Protein AF-A0A9D9L0P1-F1 (afdb_monomer)

Nearest PDB structures (foldseek):
  5fdh-assembly1_B  TM=4.296E-01  e=1.007E-01  Serratia marcescens
  5odz-assembly1_B  TM=4.380E-01  e=1.880E-01  Enterobacter cloacae
  7khy-assembly1_A  TM=3.784E-01  e=1.498E-01  Enterobacter cloacae
  6xj3-assembly2_B  TM=3.571E-01  e=6.942E-01  Klebsiella pneumoniae 700603
  6w5o-assembly2_B  TM=3.728E-01  e=1.929E+00  Bacillus atrophaeus 1942

Solvent-accessible surface area (backbone atoms only — not comparable to full-atom values): 17335 Å² total; per-residue (Å²): 109,71,70,55,54,52,52,41,49,53,50,41,53,51,49,50,54,51,50,38,52,51,47,53,56,48,43,35,72,74,49,41,58,62,55,58,54,75,70,55,79,52,18,78,52,29,54,47,39,55,58,57,56,85,69,82,86,50,100,85,54,96,75,64,21,29,48,20,44,38,49,40,34,72,60,31,43,44,73,51,75,49,84,64,58,75,72,36,26,77,68,40,63,34,27,39,33,43,39,17,34,38,35,36,42,81,92,42,74,59,87,58,17,50,50,35,43,42,29,26,25,40,70,79,63,87,72,61,100,84,66,53,71,39,70,28,24,72,30,29,28,55,34,54,64,52,51,69,41,88,57,35,66,57,54,36,50,57,29,72,75,37,44,67,47,41,41,38,37,47,23,28,19,72,55,96,48,40,44,42,62,27,23,35,32,37,22,42,78,88,66,48,80,73,50,75,48,82,39,94,60,78,76,71,75,44,77,37,94,43,33,26,53,65,67,82,87,58,92,83,55,95,61,28,63,68,34,54,47,41,56,54,38,70,71,51,90,47,77,40,45,57,51,21,53,65,58,60,76,48,97,60,67,79,83,50,66,44,79,48,79,50,77,49,82,56,88,35,31,37,36,43,38,37,39,31,32,34,68,64,18,25,29,23,34,18,37,36,46,35,26,40,67,18,42,54,51,52,42,52,67,53,39,48,56,54,39,49,45,61,69,58,63,66,68,77,68,84,79,128

Secondary structure (DSSP, 8-state):
-HHHHHHHHHHHHHHHHHHHHHHHHHHIIIIIHHHHHTTSSGGGGHHHHHS-------TT---SHHHHHHHHHHSSSEEEE----HHHHTTT-S-EEEEEEEEEESS---TTSSS-EEEEEETT----TTSHHHHSEEEEEEHHHHTTSTTHHHHHHHHHH-TT-EEEEEEEEEETTEEEEEEEEEE-TTS-EEEEEE----S--EEEEEEEE-----TT-SS-HHHHHHHHHHT---HHHHHHHHHHTS---TTS-EEEEEEEEETTEEEEEEEEEETTEEEEEEEEEE-HHHHHHHHHHHHHHHHHHHHHGGG-----

Radius of gyration: 24.68 Å; Cα contacts (8 Å, |Δi|>4): 573; chains: 1; bounding box: 70×53×85 Å

Sequence (320 aa):
MKKRVIVSLSVVIALTVLVNAAAAVFIRKVVGDDLDRSHQGYAERSYEMIHPEFEAVNDKENNSARARFYMRSLLDDARIRNHNSFLYNFLFLNMDVDVSIVMYDKDGMNEFSKGIFAAVADEDMDLGDKKIDMLKTVGMIDVREFAKADCADEVKKLLDEDFTRRIRIDEYSEDNHMIKPAKITVLEKDGGEVRSFDIPCEGETKTADSYYINLPDSMVDEVNEMSGKLEDARLGERSVDKKALALATQDIFEGGDKSEVKRSYGFGGYTTKIREVNGDNAMVTVIHHSYMKGSLLYLAVFAVPAVLVIIFGGSKKNKF

pLDDT: mean 84.06, std 13.88, range [36.38, 97.44]

Foldseek 3Di:
DVVLVVVLVVVLVVLLVVLQVVLAVQCCVPPVVVVVVVLPDCLVVLCCLQQPDPDDDDVPDLDDNLLSQVVLLVNAWAKDADPDDPVCLQSLNRKIKTKWKAKAFLVGGDPSRHANKWFKFFQPDPPDDDPHGSSRGQAIERLLVVLPWPCLVVVLVVCVVAVLKWKDQFKWDDDSRHTHGQKIFIAHNVRHTPDMDGTDDDDDMDGDPGMIRDFDPPPPDRHTPSSRSSVVSVVPDDPQNVVQVVVRPDPDLPPAWDWDWDKDGDRQKIKIWIWTHHHRIIMIMIMIMGSNSSSVVVSCVPSVVVSVCSVPVVPPDDDD

Structure (mmCIF, N/CA/C/O backbone):
data_AF-A0A9D9L0P1-F1
#
_entry.id   AF-A0A9D9L0P1-F1
#
loop_
_atom_site.group_PDB
_atom_site.id
_atom_site.type_symbol
_atom_site.label_atom_id
_atom_site.label_alt_id
_atom_site.label_comp_id
_atom_site.label_asym_id
_atom_site.label_entity_id
_atom_site.label_seq_id
_atom_site.pdbx_PDB_ins_code
_atom_site.Cartn_x
_atom_site.Cartn_y
_atom_site.Cartn_z
_atom_site.occupancy
_atom_site.B_iso_or_equiv
_atom_site.auth_seq_id
_atom_site.auth_comp_id
_atom_site.auth_asym_id
_atom_site.auth_atom_id
_atom_site.pdbx_PDB_model_num
ATOM 1 N N . MET A 1 1 ? -38.844 -2.387 35.140 1.00 64.44 1 MET A N 1
ATOM 2 C CA . MET A 1 1 ? -38.235 -2.794 33.855 1.00 64.44 1 MET A CA 1
ATOM 3 C C . MET A 1 1 ? -37.596 -1.614 33.121 1.00 64.44 1 MET A C 1
ATOM 5 O O . MET A 1 1 ? -36.379 -1.596 33.051 1.00 64.44 1 MET A O 1
ATOM 9 N N . LYS A 1 2 ? -38.350 -0.574 32.713 1.00 75.38 2 LYS A N 1
ATOM 10 C CA . LYS A 1 2 ? -37.816 0.614 31.999 1.00 75.38 2 LYS A CA 1
ATOM 11 C C . LYS A 1 2 ? -36.580 1.266 32.652 1.00 75.38 2 LYS A C 1
ATOM 13 O O . LYS A 1 2 ? -35.581 1.463 31.980 1.00 75.38 2 LYS A O 1
ATOM 18 N N . LYS A 1 3 ? -36.596 1.504 33.974 1.00 82.19 3 LYS A N 1
ATOM 19 C CA . LYS A 1 3 ? -35.436 2.065 34.705 1.00 82.19 3 LYS A CA 1
ATOM 20 C C . LYS A 1 3 ? -34.169 1.198 34.612 1.00 82.19 3 LYS A C 1
ATOM 22 O O . LYS A 1 3 ? -33.088 1.742 34.466 1.00 82.19 3 LYS A O 1
ATOM 27 N N . ARG A 1 4 ? -34.298 -0.136 34.672 1.00 79.62 4 ARG A N 1
ATOM 28 C CA . ARG A 1 4 ? -33.147 -1.055 34.567 1.00 79.62 4 ARG A CA 1
ATOM 29 C C . ARG A 1 4 ? -32.584 -1.079 33.151 1.00 79.62 4 ARG A C 1
ATOM 31 O O . ARG A 1 4 ? -31.378 -1.028 33.004 1.00 79.62 4 ARG A O 1
ATOM 38 N N . VAL A 1 5 ? -33.452 -1.068 32.138 1.00 81.81 5 VAL A N 1
ATOM 39 C CA . VAL A 1 5 ? -33.043 -0.994 30.725 1.00 81.81 5 VAL A CA 1
ATOM 40 C C . VAL A 1 5 ? -32.272 0.296 30.439 1.00 81.81 5 VAL A C 1
ATOM 42 O O . VAL A 1 5 ? -31.220 0.238 29.819 1.00 81.81 5 VAL A O 1
ATOM 45 N N . ILE A 1 6 ? -32.750 1.440 30.943 1.00 85.56 6 ILE A N 1
ATOM 46 C CA . ILE A 1 6 ? -32.053 2.727 30.791 1.00 85.56 6 ILE A CA 1
ATOM 47 C C . ILE A 1 6 ? -30.672 2.676 31.456 1.00 85.56 6 ILE A C 1
ATOM 49 O O . ILE A 1 6 ? -29.687 3.029 30.821 1.00 85.56 6 ILE A O 1
ATOM 53 N N . VAL A 1 7 ? -30.581 2.175 32.694 1.00 85.81 7 VAL A N 1
ATOM 54 C CA . VAL A 1 7 ? -29.294 2.035 33.399 1.00 85.81 7 VAL A CA 1
ATOM 55 C C . VAL A 1 7 ? -28.345 1.092 32.656 1.00 85.81 7 VAL A C 1
ATOM 57 O O . VAL A 1 7 ? -27.181 1.429 32.473 1.00 85.81 7 VAL A O 1
ATOM 60 N N . SER A 1 8 ? -28.830 -0.057 32.179 1.00 85.12 8 SER A N 1
ATOM 61 C CA . SER A 1 8 ? -28.033 -0.989 31.377 1.00 85.12 8 SER A CA 1
ATOM 62 C C . SER A 1 8 ? -27.512 -0.332 30.099 1.00 85.12 8 SER A C 1
ATOM 64 O O . SER A 1 8 ? -26.330 -0.459 29.802 1.00 85.12 8 SER A O 1
ATOM 66 N N . LEU A 1 9 ? -28.352 0.419 29.380 1.00 86.88 9 LEU A N 1
ATOM 67 C CA . LEU A 1 9 ? -27.939 1.139 28.175 1.00 86.88 9 LEU A CA 1
ATOM 68 C C . LEU A 1 9 ? -26.870 2.195 28.487 1.00 86.88 9 LEU A C 1
ATOM 70 O O . LEU A 1 9 ? -25.863 2.263 27.789 1.00 86.88 9 LEU A O 1
ATOM 74 N N . SER A 1 10 ? -27.045 2.977 29.557 1.00 87.81 10 SER A N 1
ATOM 75 C CA . SER A 1 10 ? -26.048 3.964 29.990 1.00 87.81 10 SER A CA 1
ATOM 76 C C . SER A 1 10 ? -24.706 3.317 30.337 1.00 87.81 10 SER A C 1
ATOM 78 O O . SER A 1 10 ? -23.664 3.851 29.968 1.00 87.81 10 SER A O 1
ATOM 80 N N . VAL A 1 11 ? -24.718 2.154 30.995 1.00 88.81 11 VAL A N 1
ATOM 81 C CA . VAL A 1 11 ? -23.497 1.396 31.315 1.00 88.81 11 VAL A CA 1
ATOM 82 C C . VAL A 1 11 ? -22.824 0.871 30.050 1.00 88.81 11 VAL A C 1
ATOM 84 O O . VAL A 1 11 ? -21.613 1.013 29.915 1.00 88.81 11 VAL A O 1
ATOM 87 N N . VAL A 1 12 ? -23.584 0.322 29.098 1.00 89.69 12 VAL A N 1
ATOM 88 C CA . VAL A 1 12 ? -23.037 -0.147 27.814 1.00 89.69 12 VAL A CA 1
ATOM 89 C C . VAL A 1 12 ? -22.399 1.009 27.045 1.00 89.69 12 VAL A C 1
ATOM 91 O O . VAL A 1 12 ? -21.276 0.868 26.571 1.00 89.69 12 VAL A O 1
ATOM 94 N N . ILE A 1 13 ? -23.063 2.167 26.964 1.00 90.50 13 ILE A N 1
ATOM 95 C CA . ILE A 1 13 ? -22.516 3.361 26.303 1.00 90.50 13 ILE A CA 1
ATOM 96 C C . ILE A 1 13 ? -21.228 3.816 26.999 1.00 90.50 13 ILE A C 1
ATOM 98 O O . ILE A 1 13 ? -20.222 4.044 26.331 1.00 90.50 13 ILE A O 1
ATOM 102 N N . ALA A 1 14 ? -21.225 3.896 28.333 1.00 91.19 14 ALA A N 1
ATOM 103 C CA . ALA A 1 14 ? -20.039 4.284 29.092 1.00 91.19 14 ALA A CA 1
ATOM 104 C C . ALA A 1 14 ? -18.867 3.316 28.856 1.00 91.19 14 ALA A C 1
ATOM 106 O O . ALA A 1 14 ? -17.755 3.756 28.570 1.00 91.19 14 ALA A O 1
ATOM 107 N N . LEU A 1 15 ? -19.117 2.004 28.900 1.00 91.12 15 LEU A N 1
ATOM 108 C CA . LEU A 1 15 ? -18.107 0.986 28.604 1.00 91.12 15 LEU A CA 1
ATOM 109 C C . LEU A 1 15 ? -17.612 1.077 27.159 1.00 91.12 15 LEU A C 1
ATOM 111 O O . LEU A 1 15 ? -16.416 0.953 26.929 1.00 91.12 15 LEU A O 1
ATOM 115 N N . THR A 1 16 ? -18.498 1.357 26.202 1.00 90.62 16 THR A N 1
ATOM 116 C CA . THR A 1 16 ? -18.146 1.567 24.787 1.00 90.62 16 THR A CA 1
ATOM 117 C C . THR A 1 16 ? -17.140 2.696 24.637 1.00 90.62 16 THR A C 1
ATOM 119 O O . THR A 1 16 ? -16.101 2.512 24.006 1.00 90.62 16 THR A O 1
ATOM 122 N N . VAL A 1 17 ? -17.403 3.842 25.267 1.00 91.38 17 VAL A N 1
ATOM 123 C CA . VAL A 1 17 ? -16.494 4.994 25.230 1.00 91.38 17 VAL A CA 1
ATOM 124 C C . VAL A 1 17 ? -15.159 4.666 25.904 1.00 91.38 17 VAL A C 1
ATOM 126 O O . VAL A 1 17 ? -14.110 4.963 25.337 1.00 91.38 17 VAL A O 1
ATOM 129 N N . LEU A 1 18 ? -15.182 4.023 27.077 1.00 92.25 18 LEU A N 1
ATOM 130 C CA . LEU A 1 18 ? -13.971 3.690 27.835 1.00 92.25 18 LEU A CA 1
ATOM 131 C C . LEU A 1 18 ? -13.087 2.662 27.122 1.00 92.25 18 LEU A C 1
ATOM 133 O O . LEU A 1 18 ? -11.886 2.885 26.996 1.00 92.25 18 LEU A O 1
ATOM 137 N N . VAL A 1 19 ? -13.670 1.564 26.630 1.00 91.56 19 VAL A N 1
ATOM 138 C CA . VAL A 1 19 ? -12.948 0.526 25.876 1.00 91.56 19 VAL A CA 1
ATOM 139 C C . VAL A 1 19 ? -12.344 1.128 24.614 1.00 91.56 19 VAL A C 1
ATOM 141 O O . VAL A 1 19 ? -11.166 0.914 24.343 1.00 91.56 19 VAL A O 1
ATOM 144 N N . ASN A 1 20 ? -13.113 1.935 23.880 1.00 91.94 20 ASN A N 1
ATOM 145 C CA . ASN A 1 20 ? -12.624 2.567 22.663 1.00 91.94 20 ASN A CA 1
ATOM 146 C C . ASN A 1 20 ? -11.472 3.545 22.935 1.00 91.94 20 ASN A C 1
ATOM 148 O O . ASN A 1 20 ? -10.468 3.525 22.230 1.00 91.94 20 ASN A O 1
ATOM 152 N N . ALA A 1 21 ? -11.590 4.376 23.976 1.00 91.25 21 ALA A N 1
ATOM 153 C CA . ALA A 1 21 ? -10.531 5.302 24.368 1.00 91.25 21 ALA A CA 1
ATOM 154 C C . ALA A 1 21 ? -9.260 4.562 24.818 1.00 91.25 21 ALA A C 1
ATOM 156 O O . ALA A 1 21 ? -8.159 4.941 24.419 1.00 91.25 21 ALA A O 1
ATOM 157 N N . ALA A 1 22 ? -9.402 3.490 25.604 1.00 91.00 22 ALA A N 1
ATOM 158 C CA . ALA A 1 22 ? -8.278 2.666 26.040 1.00 91.00 22 ALA A CA 1
ATOM 159 C C . ALA A 1 22 ? -7.565 2.001 24.852 1.00 91.00 22 ALA A C 1
ATOM 161 O O . ALA A 1 22 ? -6.342 2.086 24.755 1.00 91.00 22 ALA A O 1
ATOM 162 N N . ALA A 1 23 ? -8.326 1.413 23.924 1.00 90.38 23 ALA A N 1
ATOM 163 C CA . ALA A 1 23 ? -7.796 0.802 22.710 1.00 90.38 23 ALA A CA 1
ATOM 164 C C . ALA A 1 23 ? -7.047 1.822 21.840 1.00 90.38 23 ALA A C 1
ATOM 166 O O . ALA A 1 23 ? -5.906 1.581 21.452 1.00 90.38 23 ALA A O 1
ATOM 167 N N . ALA A 1 24 ? -7.647 2.996 21.606 1.00 91.62 24 ALA A N 1
ATOM 168 C CA . ALA A 1 24 ? -7.032 4.074 20.836 1.00 91.62 24 ALA A CA 1
ATOM 169 C C . ALA A 1 24 ? -5.680 4.506 21.420 1.00 91.62 24 ALA A C 1
ATOM 171 O O . ALA A 1 24 ? -4.700 4.637 20.689 1.00 91.62 24 ALA A O 1
ATOM 17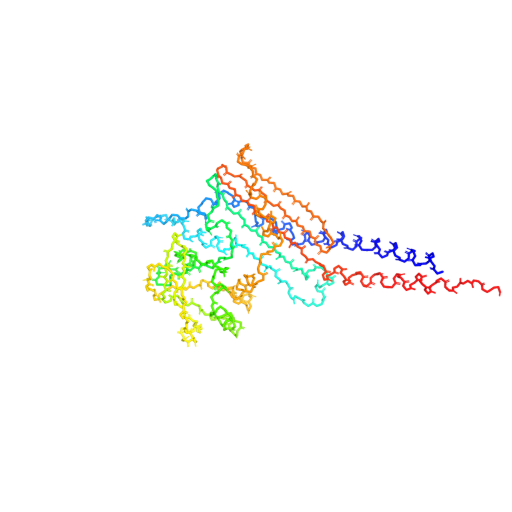2 N N . VAL A 1 25 ? -5.621 4.721 22.739 1.00 90.94 25 VAL A N 1
ATOM 173 C CA . VAL A 1 25 ? -4.389 5.126 23.433 1.00 90.94 25 VAL A CA 1
ATOM 174 C C . VAL A 1 25 ? -3.338 4.021 23.378 1.00 90.94 25 VAL A C 1
ATOM 176 O O . VAL A 1 25 ? -2.164 4.319 23.162 1.00 90.94 25 VAL A O 1
ATOM 179 N N . PHE A 1 26 ? -3.744 2.764 23.570 1.00 90.62 26 PHE A N 1
ATOM 180 C CA . PHE A 1 26 ? -2.838 1.621 23.537 1.00 90.62 26 PHE A CA 1
ATOM 181 C C . PHE A 1 26 ? -2.218 1.437 22.150 1.00 90.62 26 PHE A C 1
ATOM 183 O O . PHE A 1 26 ? -0.998 1.476 22.020 1.00 90.62 26 PHE A O 1
ATOM 190 N N . ILE A 1 27 ? -3.043 1.324 21.108 1.00 88.94 27 ILE A N 1
ATOM 191 C CA . ILE A 1 27 ? -2.569 1.097 19.736 1.00 88.94 27 ILE A CA 1
ATOM 192 C C . ILE A 1 27 ? -1.691 2.235 19.264 1.00 88.94 27 ILE A C 1
ATOM 194 O O . ILE A 1 27 ? -0.640 1.994 18.675 1.00 88.94 27 ILE A O 1
ATOM 198 N N . ARG A 1 28 ? -2.091 3.473 19.559 1.00 89.75 28 ARG A N 1
ATOM 199 C CA . ARG A 1 28 ? -1.284 4.631 19.206 1.00 89.75 28 ARG A CA 1
ATOM 200 C C . ARG A 1 28 ? 0.129 4.519 19.777 1.00 89.75 28 ARG A C 1
ATOM 202 O O . ARG A 1 28 ? 1.086 4.754 19.056 1.00 89.75 28 ARG A O 1
ATOM 209 N N . LYS A 1 29 ? 0.258 4.148 21.051 1.00 88.25 29 LYS A N 1
ATOM 210 C CA . LYS A 1 29 ? 1.566 4.038 21.708 1.00 88.25 29 LYS A CA 1
ATOM 211 C C . LYS A 1 29 ? 2.397 2.851 21.232 1.00 88.25 29 LYS A C 1
ATOM 213 O O . LYS A 1 29 ? 3.614 2.944 21.272 1.00 88.25 29 LYS A O 1
ATOM 218 N N . VAL A 1 30 ? 1.755 1.736 20.884 1.00 85.81 30 VAL A N 1
ATOM 219 C CA . VAL A 1 30 ? 2.458 0.482 20.571 1.00 85.81 30 VAL A CA 1
ATOM 220 C C . VAL A 1 30 ? 2.814 0.371 19.092 1.00 85.81 30 VAL A C 1
ATOM 222 O O . VAL A 1 30 ? 3.840 -0.215 18.774 1.00 85.81 30 VAL A O 1
ATOM 225 N N . VAL A 1 31 ? 1.981 0.908 18.197 1.00 83.06 31 VAL A N 1
ATOM 226 C CA . VAL A 1 31 ? 2.200 0.800 16.745 1.00 83.06 31 VAL A CA 1
ATOM 227 C C . VAL A 1 31 ? 2.038 2.136 16.028 1.00 83.06 31 VAL A C 1
ATOM 229 O O . VAL A 1 31 ? 2.820 2.468 15.144 1.00 83.06 31 VAL A O 1
ATOM 232 N N . GLY A 1 32 ? 1.028 2.916 16.412 1.00 86.25 32 GLY A N 1
ATOM 233 C CA . GLY A 1 32 ? 0.639 4.132 15.705 1.00 86.25 32 GLY A CA 1
ATOM 234 C C . GLY A 1 32 ? 1.725 5.183 15.560 1.00 86.25 32 GLY A C 1
ATOM 235 O O . GLY A 1 32 ? 1.971 5.649 14.459 1.00 86.25 32 GLY A O 1
ATOM 236 N N . ASP A 1 33 ? 2.360 5.573 16.664 1.00 89.12 33 ASP A N 1
ATOM 237 C CA . ASP A 1 33 ? 3.325 6.674 16.658 1.00 89.12 33 ASP A CA 1
ATOM 238 C C . ASP A 1 33 ? 4.594 6.319 15.852 1.00 89.12 33 ASP A C 1
ATOM 240 O O . ASP A 1 33 ? 5.177 7.207 15.230 1.00 89.12 33 ASP A O 1
ATOM 244 N N . ASP A 1 34 ? 5.004 5.046 15.816 1.00 89.31 34 ASP A N 1
ATOM 245 C CA . ASP A 1 34 ? 6.156 4.601 15.019 1.00 89.31 34 ASP A CA 1
ATOM 246 C C . ASP A 1 34 ? 5.811 4.516 13.528 1.00 89.31 34 ASP A C 1
ATOM 248 O O . ASP A 1 34 ? 6.575 5.008 12.698 1.00 89.31 34 ASP A O 1
ATOM 252 N N . LEU A 1 35 ? 4.626 3.995 13.187 1.00 89.38 35 LEU A N 1
ATOM 253 C CA . LEU A 1 35 ? 4.146 3.981 11.803 1.00 89.38 35 LEU A CA 1
ATOM 254 C C . LEU A 1 35 ? 3.891 5.401 11.272 1.00 89.38 35 LEU A C 1
ATOM 256 O O . LEU A 1 35 ? 4.246 5.713 10.141 1.00 89.38 35 LEU A O 1
ATOM 260 N N . ASP A 1 36 ? 3.321 6.293 12.086 1.00 89.94 36 ASP A N 1
ATOM 261 C CA . ASP A 1 36 ? 3.130 7.702 11.728 1.00 89.94 36 ASP A CA 1
ATOM 262 C C . ASP A 1 36 ? 4.481 8.362 11.386 1.00 89.94 36 ASP A C 1
ATOM 264 O O . ASP A 1 36 ? 4.559 9.161 10.454 1.00 89.94 36 ASP A O 1
ATOM 268 N N . ARG A 1 37 ? 5.547 8.054 12.141 1.00 89.88 37 ARG A N 1
ATOM 269 C CA . ARG A 1 37 ? 6.902 8.589 11.907 1.00 89.88 37 ARG A CA 1
ATOM 270 C C . ARG A 1 37 ? 7.561 7.998 10.671 1.00 89.88 37 ARG A C 1
ATOM 272 O O . ARG A 1 37 ? 8.269 8.721 9.980 1.00 89.88 37 ARG A O 1
ATOM 279 N N . SER A 1 38 ? 7.328 6.719 10.378 1.00 89.62 38 SER A N 1
ATOM 280 C CA . SER A 1 38 ? 7.906 6.065 9.199 1.00 89.62 38 SER A CA 1
ATOM 281 C C . SER A 1 38 ? 7.355 6.599 7.876 1.00 89.62 38 SER A C 1
ATOM 283 O O . SER A 1 38 ? 7.865 6.209 6.834 1.00 89.62 38 SER A O 1
ATOM 285 N N . HIS A 1 39 ? 6.334 7.461 7.916 1.00 90.31 39 HIS A N 1
ATOM 286 C CA . HIS A 1 39 ? 5.676 8.087 6.766 1.00 90.31 39 HIS A CA 1
ATOM 287 C C . HIS A 1 39 ? 5.861 9.616 6.716 1.00 90.31 39 HIS A C 1
ATOM 289 O O . HIS A 1 39 ? 5.061 10.310 6.088 1.00 90.31 39 HIS A O 1
ATOM 295 N N . GLN A 1 40 ? 6.877 10.141 7.405 1.00 90.75 40 GLN A N 1
ATOM 296 C CA . GLN A 1 40 ? 7.237 11.564 7.430 1.00 90.75 40 GLN A CA 1
ATOM 297 C C . GLN A 1 40 ? 8.612 11.797 6.796 1.00 90.75 40 GLN A C 1
ATOM 299 O O . GLN A 1 40 ? 9.439 10.889 6.732 1.00 90.75 40 GLN A O 1
ATOM 304 N N . GLY A 1 41 ? 8.869 13.032 6.370 1.00 88.81 41 GLY A N 1
ATOM 305 C CA . GLY A 1 41 ? 10.142 13.494 5.818 1.00 88.81 41 GLY A CA 1
ATOM 306 C C . GLY A 1 41 ? 10.332 13.220 4.326 1.00 88.81 41 GLY A C 1
ATOM 307 O O . GLY A 1 41 ? 11.341 13.627 3.758 1.00 88.81 41 GLY A O 1
ATOM 308 N N . TYR A 1 42 ? 9.380 12.565 3.659 1.00 90.00 42 TYR A N 1
ATOM 309 C CA . TYR A 1 42 ? 9.528 12.221 2.241 1.00 90.00 42 TYR A CA 1
ATOM 310 C C . TYR A 1 42 ? 9.138 13.354 1.286 1.00 90.00 42 TYR A C 1
ATOM 312 O O . TYR A 1 42 ? 9.482 13.268 0.112 1.00 90.00 42 TYR A O 1
ATOM 320 N N . ALA A 1 43 ? 8.512 14.438 1.764 1.00 90.50 43 ALA A N 1
ATOM 321 C CA . ALA A 1 43 ? 8.253 15.623 0.936 1.00 90.50 43 ALA A CA 1
ATOM 322 C C . ALA A 1 43 ? 9.538 16.259 0.370 1.00 90.50 43 ALA A C 1
ATOM 324 O O . ALA A 1 43 ? 9.518 16.781 -0.736 1.00 90.50 43 ALA A O 1
ATOM 325 N N . GLU A 1 44 ? 10.670 16.166 1.077 1.00 87.19 44 GLU A N 1
ATOM 326 C CA . GLU A 1 44 ? 11.974 16.640 0.577 1.00 87.19 44 GLU A CA 1
ATOM 327 C C . GLU A 1 44 ? 12.421 15.881 -0.684 1.00 87.19 44 GLU A C 1
ATOM 329 O O . GLU A 1 44 ? 13.138 16.415 -1.523 1.00 87.19 44 GLU A O 1
ATOM 334 N N . ARG A 1 45 ? 11.986 14.624 -0.831 1.00 85.69 45 ARG A N 1
ATOM 335 C CA . ARG A 1 45 ? 12.379 13.734 -1.931 1.00 85.69 45 ARG A CA 1
ATOM 336 C C . ARG A 1 45 ? 11.241 13.436 -2.898 1.00 85.69 45 ARG A C 1
ATOM 338 O O . ARG A 1 45 ? 11.440 12.632 -3.806 1.00 85.69 45 ARG A O 1
ATOM 345 N N . SER A 1 46 ? 10.062 14.028 -2.707 1.00 86.38 46 SER A N 1
ATOM 346 C CA . SER A 1 46 ? 8.886 13.657 -3.493 1.00 86.38 46 SER A CA 1
ATOM 347 C C . SER A 1 46 ? 9.017 14.082 -4.951 1.00 86.38 46 SER A C 1
ATOM 349 O O . SER A 1 46 ? 8.587 13.311 -5.801 1.00 86.38 46 SER A O 1
ATOM 351 N N . TYR A 1 47 ? 9.693 15.204 -5.245 1.00 86.75 47 TYR A N 1
ATOM 352 C CA . TYR A 1 47 ? 9.996 15.626 -6.621 1.00 86.75 47 TYR A CA 1
ATOM 353 C C . TYR A 1 47 ? 10.638 14.495 -7.420 1.00 86.75 47 TYR A C 1
ATOM 355 O O . TYR A 1 47 ? 10.111 14.075 -8.435 1.00 86.75 47 TYR A O 1
ATOM 363 N N . GLU A 1 48 ? 11.734 13.929 -6.915 1.00 84.81 48 GLU A N 1
ATOM 364 C CA . GLU A 1 48 ? 12.485 12.881 -7.613 1.00 84.81 48 GLU A CA 1
ATOM 365 C C . GLU A 1 48 ? 11.723 11.544 -7.686 1.00 84.81 48 GLU A C 1
ATOM 367 O O . GLU A 1 48 ? 12.081 10.671 -8.471 1.00 84.81 48 GLU A O 1
ATOM 372 N N . MET A 1 49 ? 10.697 11.353 -6.849 1.00 87.75 49 MET A N 1
ATOM 373 C CA . MET A 1 49 ? 9.828 10.170 -6.881 1.00 87.75 49 MET A CA 1
ATOM 374 C C . MET A 1 49 ? 8.660 10.310 -7.857 1.00 87.75 49 MET A C 1
ATOM 376 O O . MET A 1 49 ? 8.123 9.286 -8.275 1.00 87.75 49 MET A O 1
ATOM 380 N N . ILE A 1 50 ? 8.251 11.539 -8.188 1.00 89.44 50 ILE A N 1
ATOM 381 C CA . ILE A 1 50 ? 7.164 11.804 -9.139 1.00 89.44 50 ILE A CA 1
ATOM 382 C C . ILE A 1 50 ? 7.674 12.305 -10.497 1.00 89.44 50 ILE A C 1
ATOM 384 O O . ILE A 1 50 ? 6.993 12.097 -11.489 1.00 89.44 50 ILE A O 1
ATOM 388 N N . HIS A 1 51 ? 8.884 12.862 -10.567 1.00 86.12 51 HIS A N 1
ATOM 389 C CA . HIS A 1 51 ? 9.605 13.240 -11.794 1.00 86.12 51 HIS A CA 1
ATOM 390 C C . HIS A 1 51 ? 10.953 12.517 -11.898 1.00 86.12 51 HIS A C 1
ATOM 392 O O . HIS A 1 51 ? 12.015 13.142 -11.856 1.00 86.12 51 HIS A O 1
ATOM 398 N N . PRO A 1 52 ? 10.953 11.181 -11.948 1.00 72.12 52 PRO A N 1
ATOM 399 C CA . PRO A 1 52 ? 12.189 10.421 -12.028 1.00 72.12 52 PRO A CA 1
ATOM 400 C C . PRO A 1 52 ? 12.854 10.595 -13.402 1.00 72.12 52 PRO A C 1
ATOM 402 O O . PRO A 1 52 ? 12.341 10.127 -14.414 1.00 72.12 52 PRO A O 1
ATOM 405 N N . GLU A 1 53 ? 14.034 11.216 -13.433 1.00 72.19 53 GLU A N 1
ATOM 406 C CA . GLU A 1 53 ? 14.859 11.351 -14.641 1.00 72.19 53 GLU A CA 1
ATOM 407 C C . GLU A 1 53 ? 16.017 10.339 -14.626 1.00 72.19 53 GLU A C 1
ATOM 409 O O . GLU A 1 53 ? 16.855 10.341 -13.718 1.00 72.19 53 GLU A O 1
ATOM 414 N N . PHE A 1 54 ? 16.111 9.467 -15.637 1.00 66.50 54 PHE A N 1
ATOM 415 C CA . PHE A 1 54 ? 17.306 8.636 -15.816 1.00 66.50 54 PHE A CA 1
ATOM 416 C C . PHE A 1 54 ? 18.460 9.499 -16.331 1.00 66.50 54 PHE A C 1
ATOM 418 O O . PHE A 1 54 ? 18.645 9.668 -17.536 1.00 66.50 54 PHE A O 1
ATOM 425 N N . GLU A 1 55 ? 19.266 10.036 -15.420 1.00 58.12 55 GLU A N 1
ATOM 426 C CA . GLU A 1 55 ? 20.553 10.606 -15.804 1.00 58.12 55 GLU A CA 1
ATOM 427 C C . GLU A 1 55 ? 21.486 9.505 -16.337 1.00 58.12 55 GLU A C 1
ATOM 429 O O . GLU A 1 55 ? 21.494 8.369 -15.851 1.00 58.12 55 GLU A O 1
ATOM 434 N N . ALA A 1 56 ? 22.294 9.841 -17.347 1.00 50.72 56 ALA A N 1
ATOM 435 C CA . ALA A 1 56 ? 23.330 8.943 -17.842 1.00 50.72 56 ALA A CA 1
ATOM 436 C C . ALA A 1 56 ? 24.297 8.602 -16.697 1.00 50.72 56 ALA A C 1
ATOM 438 O O . ALA A 1 56 ? 24.864 9.497 -16.071 1.00 50.72 56 ALA A O 1
ATOM 439 N N . VAL A 1 57 ? 24.474 7.305 -16.430 1.00 49.34 57 VAL A N 1
ATOM 440 C CA . VAL A 1 57 ? 25.322 6.790 -15.350 1.00 49.34 57 VAL A CA 1
ATOM 441 C C . VAL A 1 57 ? 26.739 7.347 -15.505 1.00 49.34 57 VAL A C 1
ATOM 443 O O . VAL A 1 57 ? 27.478 6.947 -16.400 1.00 49.34 57 VAL A O 1
ATOM 446 N N . ASN A 1 58 ? 27.132 8.275 -14.634 1.00 46.28 58 ASN A N 1
ATOM 447 C CA . ASN A 1 58 ? 28.538 8.596 -14.430 1.00 46.28 58 ASN A CA 1
ATOM 448 C C . ASN A 1 58 ? 29.075 7.603 -13.394 1.00 46.28 58 ASN A C 1
ATOM 450 O O . ASN A 1 58 ? 28.573 7.563 -12.273 1.00 46.28 58 ASN A O 1
ATOM 454 N N . ASP A 1 59 ? 30.118 6.847 -13.749 1.00 44.25 59 ASP A N 1
ATOM 455 C CA . ASP A 1 59 ? 30.739 5.734 -12.992 1.00 44.25 59 ASP A CA 1
ATOM 456 C C . ASP A 1 59 ? 31.192 6.043 -11.542 1.00 44.25 59 ASP A C 1
ATOM 458 O O . ASP A 1 59 ? 31.844 5.225 -10.890 1.00 44.25 59 ASP A O 1
ATOM 462 N N . LYS A 1 60 ? 30.908 7.233 -11.008 1.00 44.19 60 LYS A N 1
ATOM 463 C CA . LYS A 1 60 ? 31.324 7.672 -9.672 1.00 44.19 60 LYS A CA 1
ATOM 464 C C . LYS A 1 60 ? 30.192 8.101 -8.748 1.00 44.19 60 LYS A C 1
ATOM 466 O O . LYS A 1 60 ? 30.452 8.248 -7.556 1.00 44.19 60 LYS A O 1
ATOM 471 N N . GLU A 1 61 ? 28.964 8.243 -9.235 1.00 46.06 61 GLU A N 1
ATOM 472 C CA . GLU A 1 61 ? 27.829 8.638 -8.402 1.00 46.06 61 GLU A CA 1
ATOM 473 C C . GLU A 1 61 ? 26.647 7.707 -8.682 1.00 46.06 61 GLU A C 1
ATOM 475 O O . GLU A 1 61 ? 26.158 7.615 -9.802 1.00 46.06 61 GLU A O 1
ATOM 480 N N . ASN A 1 62 ? 26.213 6.980 -7.646 1.00 49.50 62 ASN A N 1
ATOM 481 C CA . ASN A 1 62 ? 24.981 6.183 -7.618 1.00 49.50 62 ASN A CA 1
ATOM 482 C C . ASN A 1 62 ? 23.750 7.114 -7.728 1.00 49.50 62 ASN A C 1
ATOM 484 O O . ASN A 1 62 ? 22.991 7.261 -6.768 1.00 49.50 62 ASN A O 1
ATOM 488 N N . ASN A 1 63 ? 23.586 7.772 -8.872 1.00 50.09 63 ASN A N 1
ATOM 489 C CA . ASN A 1 63 ? 22.429 8.585 -9.227 1.00 50.09 63 ASN A CA 1
ATOM 490 C C . ASN A 1 63 ? 21.322 7.688 -9.786 1.00 50.09 63 ASN A C 1
ATOM 492 O O . ASN A 1 63 ? 21.584 6.742 -10.521 1.00 50.09 63 ASN A O 1
ATOM 496 N N . SER A 1 64 ? 20.040 7.915 -9.547 1.00 64.44 64 SER A N 1
ATOM 497 C CA . SER A 1 64 ? 19.310 8.724 -8.557 1.00 64.44 64 SER A CA 1
ATOM 498 C C . SER A 1 64 ? 17.816 8.450 -8.794 1.00 64.44 64 SER A C 1
ATOM 500 O O . SER A 1 64 ? 17.089 8.329 -7.824 1.00 64.44 64 SER A O 1
ATOM 502 N N . ALA A 1 65 ? 17.371 8.164 -10.030 1.00 65.69 65 ALA A N 1
ATOM 503 C CA . ALA A 1 65 ? 15.977 7.807 -10.356 1.00 65.69 65 ALA A CA 1
ATOM 504 C C . ALA A 1 65 ? 15.557 6.351 -10.066 1.00 65.69 65 ALA A C 1
ATOM 506 O O . ALA A 1 65 ? 14.455 6.113 -9.579 1.00 65.69 65 ALA A O 1
ATOM 507 N N . ARG A 1 66 ? 16.418 5.349 -10.286 1.00 77.44 66 ARG A N 1
ATOM 508 C CA . ARG A 1 66 ? 16.060 3.923 -10.073 1.00 77.44 66 ARG A CA 1
ATOM 509 C C . ARG A 1 66 ? 15.676 3.611 -8.633 1.00 77.44 66 ARG A C 1
ATOM 511 O O . ARG A 1 66 ? 14.630 3.033 -8.348 1.00 77.44 66 ARG A O 1
ATOM 518 N N . ALA A 1 67 ? 16.496 4.111 -7.712 1.00 77.62 67 ALA A N 1
ATOM 519 C CA . ALA A 1 67 ? 16.205 4.045 -6.292 1.00 77.62 67 ALA A CA 1
ATOM 520 C C . ALA A 1 67 ? 14.919 4.812 -5.940 1.00 77.62 67 ALA A C 1
ATOM 522 O O . ALA A 1 67 ? 14.252 4.451 -4.978 1.00 77.62 67 ALA A O 1
ATOM 523 N N . ARG A 1 68 ? 14.547 5.853 -6.695 1.00 82.69 68 ARG A N 1
ATOM 524 C CA . ARG A 1 68 ? 13.322 6.629 -6.457 1.00 82.69 68 ARG A CA 1
ATOM 525 C C . ARG A 1 68 ? 12.077 5.898 -6.928 1.00 82.69 68 ARG A C 1
ATOM 527 O O . ARG A 1 68 ? 11.118 5.901 -6.170 1.00 82.69 68 ARG A O 1
ATOM 534 N N . PHE A 1 69 ? 12.117 5.188 -8.057 1.00 82.19 69 PHE A N 1
ATOM 535 C CA . PHE A 1 69 ? 11.047 4.259 -8.441 1.00 82.19 69 PHE A CA 1
ATOM 536 C C . PHE A 1 69 ? 10.836 3.183 -7.385 1.00 82.19 69 PHE A C 1
ATOM 538 O O . PHE A 1 69 ? 9.722 2.989 -6.912 1.00 82.19 69 PHE A O 1
ATOM 545 N N . TYR A 1 70 ? 11.917 2.544 -6.938 1.00 83.44 70 TYR A N 1
ATOM 546 C CA . TYR A 1 70 ? 11.813 1.542 -5.884 1.00 83.44 70 TYR A CA 1
ATOM 547 C C . TYR A 1 70 ? 11.249 2.129 -4.580 1.00 83.44 70 TYR A C 1
ATOM 549 O O . TYR A 1 70 ? 10.346 1.570 -3.964 1.00 83.44 70 TYR A O 1
ATOM 557 N N . MET A 1 71 ? 11.728 3.303 -4.157 1.00 84.88 71 MET A N 1
ATOM 558 C CA . MET A 1 71 ? 11.163 3.985 -2.988 1.00 84.88 71 MET A CA 1
ATOM 559 C C . MET A 1 71 ? 9.695 4.362 -3.199 1.00 84.88 71 MET A C 1
ATOM 561 O O . MET A 1 71 ? 8.905 4.260 -2.263 1.00 84.88 71 MET A O 1
ATOM 565 N N . ARG A 1 72 ? 9.305 4.763 -4.411 1.00 88.75 72 ARG A N 1
ATOM 566 C CA . ARG A 1 72 ? 7.921 5.088 -4.742 1.00 88.75 72 ARG A CA 1
ATOM 567 C C . ARG A 1 72 ? 7.031 3.851 -4.687 1.00 88.75 72 ARG A C 1
ATOM 569 O O . ARG A 1 72 ? 5.924 3.979 -4.173 1.00 88.75 72 ARG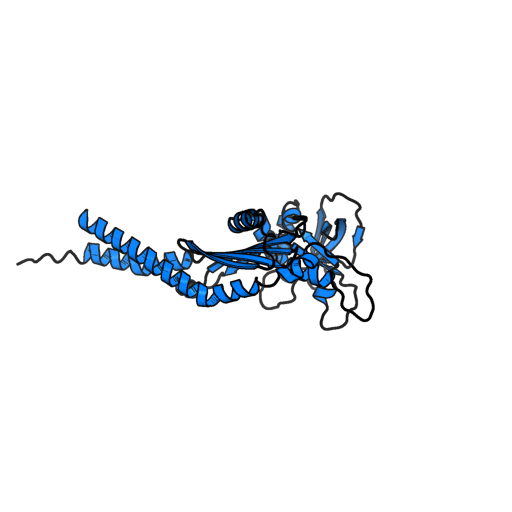 A O 1
ATOM 576 N N . SER A 1 73 ? 7.504 2.679 -5.114 1.00 87.69 73 SER A N 1
ATOM 577 C CA . SER A 1 73 ? 6.754 1.421 -4.981 1.00 87.69 73 SER A CA 1
ATOM 578 C C . SER A 1 73 ? 6.629 0.920 -3.544 1.00 87.69 73 SER A C 1
ATOM 580 O O . SER A 1 73 ? 5.725 0.142 -3.258 1.00 87.69 73 SER A O 1
ATOM 582 N N . LEU A 1 74 ? 7.520 1.352 -2.645 1.00 86.12 74 LEU A N 1
ATOM 583 C CA . LEU A 1 74 ? 7.408 1.094 -1.205 1.00 86.12 74 LEU A CA 1
ATOM 584 C C . LEU A 1 74 ? 6.498 2.097 -0.481 1.00 86.12 74 LEU A C 1
ATOM 586 O O . LEU A 1 74 ? 5.917 1.771 0.550 1.00 86.12 74 LEU A O 1
ATOM 590 N N . LEU A 1 75 ? 6.415 3.333 -0.979 1.00 88.44 75 LEU A N 1
ATOM 591 C CA . LEU A 1 75 ? 5.623 4.422 -0.395 1.00 88.44 75 LEU A CA 1
ATOM 592 C C . LEU A 1 75 ? 4.259 4.568 -1.077 1.00 88.44 75 LEU A C 1
ATOM 594 O O . LEU A 1 75 ? 3.788 5.684 -1.305 1.00 88.44 75 LEU A O 1
ATOM 598 N N . ASP A 1 76 ? 3.635 3.462 -1.461 1.00 90.12 76 ASP A N 1
ATOM 599 C CA . ASP A 1 76 ? 2.378 3.420 -2.201 1.00 90.12 76 ASP A CA 1
ATOM 600 C C . ASP A 1 76 ? 1.142 3.253 -1.293 1.00 90.12 76 ASP A C 1
ATOM 602 O O . ASP A 1 76 ? 1.206 3.291 -0.061 1.00 90.12 76 ASP A O 1
ATOM 606 N N . ASP A 1 77 ? -0.035 3.183 -1.911 1.00 93.19 77 ASP A N 1
ATOM 607 C CA . ASP A 1 77 ? -1.286 2.907 -1.215 1.00 93.19 77 ASP A CA 1
ATOM 608 C C . ASP A 1 77 ? -1.300 1.433 -0.746 1.00 93.19 77 ASP A C 1
ATOM 610 O O . ASP A 1 77 ? -1.321 0.524 -1.567 1.00 93.19 77 ASP A O 1
ATOM 614 N N . ALA A 1 78 ? -1.366 1.171 0.565 1.00 90.12 78 ALA A N 1
ATOM 615 C CA . ALA A 1 78 ? -1.215 -0.194 1.098 1.00 90.12 78 ALA A CA 1
ATOM 616 C C . ALA A 1 78 ? -2.205 -0.537 2.221 1.00 90.12 78 ALA A C 1
ATOM 618 O O . ALA A 1 78 ? -2.680 0.358 2.939 1.00 90.12 78 ALA A O 1
ATOM 619 N N . ARG A 1 79 ? -2.508 -1.831 2.407 1.00 88.88 79 ARG A N 1
ATOM 620 C CA . ARG A 1 79 ? -3.168 -2.359 3.612 1.00 88.88 79 ARG A CA 1
ATOM 621 C C . ARG A 1 79 ? -2.254 -3.290 4.390 1.00 88.88 79 ARG A C 1
ATOM 623 O O . ARG A 1 79 ? -1.822 -4.324 3.899 1.00 88.88 79 ARG A O 1
ATOM 630 N N . ILE A 1 80 ? -2.071 -2.986 5.667 1.00 86.31 80 ILE A N 1
ATOM 631 C CA . ILE A 1 80 ? -1.390 -3.873 6.607 1.00 86.31 80 ILE A CA 1
ATOM 632 C C . ILE A 1 80 ? -2.470 -4.613 7.381 1.00 86.31 80 ILE A C 1
ATOM 634 O O . ILE A 1 80 ? -3.153 -4.033 8.229 1.00 86.31 80 ILE A O 1
ATOM 638 N N . ARG A 1 81 ? -2.654 -5.894 7.070 1.00 79.12 81 ARG A N 1
ATOM 639 C CA . ARG A 1 81 ? -3.630 -6.745 7.751 1.00 79.12 81 ARG A CA 1
ATOM 640 C C . ARG A 1 81 ? -2.909 -7.643 8.726 1.00 79.12 81 ARG A C 1
ATOM 642 O O . ARG A 1 81 ? -1.978 -8.352 8.362 1.00 79.12 81 ARG A O 1
ATOM 649 N N . ASN A 1 82 ? -3.364 -7.628 9.969 1.00 70.06 82 ASN A N 1
ATOM 650 C CA . ASN A 1 82 ? -2.917 -8.594 10.948 1.00 70.06 82 ASN A CA 1
ATOM 651 C C . ASN A 1 82 ? -3.955 -9.723 11.021 1.00 70.06 82 ASN A C 1
ATOM 653 O O . ASN A 1 82 ? -5.144 -9.470 11.220 1.00 70.06 82 ASN A O 1
ATOM 657 N N . HIS A 1 83 ? -3.516 -10.968 10.834 1.00 65.44 83 HIS A N 1
ATOM 658 C CA . HIS A 1 83 ? -4.352 -12.167 10.970 1.00 65.44 83 HIS A CA 1
ATOM 659 C C . HIS A 1 83 ? -3.964 -13.011 12.191 1.00 65.44 83 HIS A C 1
ATOM 661 O O . HIS A 1 83 ? -4.218 -14.214 12.243 1.00 65.44 83 HIS A O 1
ATOM 667 N N . ASN A 1 84 ? -3.362 -12.380 13.200 1.00 68.62 84 ASN A N 1
ATOM 668 C CA . ASN A 1 84 ? -2.921 -13.059 14.409 1.00 68.62 84 ASN A CA 1
ATOM 669 C C . ASN A 1 84 ? -4.064 -13.728 15.194 1.00 68.62 84 ASN A C 1
ATOM 671 O O . ASN A 1 84 ? -5.248 -13.388 15.102 1.00 68.62 84 ASN A O 1
ATOM 675 N N . SER A 1 85 ? -3.663 -14.691 16.026 1.00 71.44 85 SER A N 1
ATOM 676 C CA . SER A 1 85 ? -4.559 -15.522 16.831 1.00 71.44 85 SER A CA 1
ATOM 677 C C . SER A 1 85 ? -5.441 -14.728 17.811 1.00 71.44 85 SER A C 1
ATOM 679 O O . SER A 1 85 ? -5.247 -13.544 18.101 1.00 71.44 85 SER A O 1
ATOM 681 N N . PHE A 1 86 ? -6.429 -15.416 18.385 1.00 72.31 86 PHE A N 1
ATOM 682 C CA . PHE A 1 86 ? -7.412 -14.857 19.315 1.00 72.31 86 PHE A CA 1
ATOM 683 C C . PHE A 1 86 ? -6.814 -14.014 20.462 1.00 72.31 86 PHE A C 1
ATOM 685 O O . PHE A 1 86 ? -7.383 -12.983 20.813 1.00 72.31 86 PHE A O 1
ATOM 692 N N . LEU A 1 87 ? -5.650 -14.387 21.010 1.00 74.69 87 LEU A N 1
ATOM 693 C CA . LEU A 1 87 ? -5.012 -13.651 22.112 1.00 74.69 87 LEU A CA 1
ATOM 694 C C . LEU A 1 87 ? -4.648 -12.206 21.726 1.00 74.69 87 LEU A C 1
ATOM 696 O O . LEU A 1 87 ? -4.808 -11.291 22.529 1.00 74.69 87 LEU A O 1
ATOM 700 N N . TYR A 1 88 ? -4.225 -11.977 20.482 1.00 73.00 88 TYR A N 1
ATOM 701 C CA . TYR A 1 88 ? -3.865 -10.643 19.993 1.00 73.00 88 TYR A CA 1
ATOM 702 C C . TYR A 1 88 ? -5.091 -9.749 19.779 1.00 73.00 88 TYR A C 1
ATOM 704 O O . TYR A 1 88 ? -4.996 -8.529 19.925 1.00 73.00 88 TYR A O 1
ATOM 712 N N . ASN A 1 89 ? -6.268 -10.334 19.524 1.00 69.44 89 ASN A N 1
ATOM 713 C CA . ASN A 1 89 ? -7.532 -9.587 19.517 1.00 69.44 89 ASN A CA 1
ATOM 714 C C . ASN A 1 89 ? -7.831 -8.998 20.900 1.00 69.44 89 ASN A C 1
ATOM 716 O O . ASN A 1 89 ? -8.253 -7.847 21.007 1.00 69.44 89 ASN A O 1
ATOM 720 N N . PHE A 1 90 ? -7.541 -9.766 21.954 1.00 69.12 90 PHE A N 1
ATOM 721 C CA . PHE A 1 90 ? -7.634 -9.329 23.345 1.00 69.12 90 PHE A CA 1
ATOM 722 C C . PHE A 1 90 ? -6.597 -8.276 23.739 1.00 69.12 90 PHE A C 1
ATOM 724 O O . PHE A 1 90 ? -6.708 -7.733 24.820 1.00 69.12 90 PHE A O 1
ATOM 731 N N . LEU A 1 91 ? -5.601 -7.958 22.918 1.00 77.75 91 LEU A N 1
ATOM 732 C CA . LEU A 1 91 ? -4.683 -6.842 23.179 1.00 77.75 91 LEU A CA 1
ATOM 733 C C . LEU A 1 91 ? -4.909 -5.677 22.211 1.00 77.75 91 LEU A C 1
ATOM 735 O O . LEU A 1 91 ? -4.114 -4.747 22.180 1.00 77.75 91 LEU A O 1
ATOM 739 N N . PHE A 1 92 ? -5.975 -5.723 21.405 1.00 79.12 92 PHE A N 1
ATOM 740 C CA . PHE A 1 92 ? -6.213 -4.797 20.292 1.00 79.12 92 PHE A CA 1
ATOM 741 C C . PHE A 1 92 ? -5.099 -4.785 19.227 1.00 79.12 92 PHE A C 1
ATOM 743 O O . PHE A 1 92 ? -5.043 -3.877 18.406 1.00 79.12 92 PHE A O 1
ATOM 750 N N . LEU A 1 93 ? -4.224 -5.793 19.215 1.00 76.44 93 LEU A N 1
ATOM 751 C CA . LEU A 1 93 ? -3.102 -5.893 18.278 1.00 76.44 93 LEU A CA 1
ATOM 752 C C . LEU A 1 93 ? -3.492 -6.564 16.959 1.00 76.44 93 LEU A C 1
ATOM 754 O O . LEU A 1 93 ? -2.752 -6.466 15.984 1.00 76.44 93 LEU A O 1
ATOM 758 N N . ASN A 1 94 ? -4.668 -7.197 16.904 1.00 77.38 94 ASN A N 1
ATOM 759 C CA . ASN A 1 94 ? -5.267 -7.667 15.656 1.00 77.38 94 ASN A CA 1
ATOM 760 C C . ASN A 1 94 ? -5.946 -6.512 14.901 1.00 77.38 94 ASN A C 1
ATOM 762 O O . ASN A 1 94 ? -7.171 -6.482 14.740 1.00 77.38 94 ASN A O 1
ATOM 766 N N . MET A 1 95 ? -5.145 -5.505 14.568 1.00 83.31 95 MET A N 1
ATOM 767 C CA . MET A 1 95 ? -5.587 -4.300 13.885 1.00 83.31 95 MET A CA 1
ATOM 768 C C . MET A 1 95 ? -5.328 -4.394 12.384 1.00 83.31 95 MET A C 1
ATOM 770 O O . MET A 1 95 ? -4.353 -5.005 11.951 1.00 83.31 95 MET A O 1
ATOM 774 N N . ASP A 1 96 ? -6.193 -3.737 11.625 1.00 89.06 96 ASP A N 1
ATOM 775 C CA . ASP A 1 96 ? -6.027 -3.522 10.194 1.00 89.06 96 ASP A CA 1
ATOM 776 C C . ASP A 1 96 ? -5.612 -2.056 9.992 1.00 89.06 96 ASP A C 1
ATOM 778 O O . ASP A 1 96 ? -6.184 -1.161 10.624 1.00 89.06 96 ASP A O 1
ATOM 782 N N . VAL A 1 97 ? -4.610 -1.795 9.153 1.00 92.00 97 VAL A N 1
ATOM 783 C CA . VAL A 1 97 ? -4.155 -0.436 8.838 1.00 92.00 97 VAL A CA 1
ATOM 784 C C . VAL A 1 97 ? -4.314 -0.167 7.353 1.00 92.00 97 VAL A C 1
ATOM 786 O O . VAL A 1 97 ? -3.756 -0.886 6.533 1.00 92.00 97 VAL A O 1
ATOM 789 N N . ASP A 1 98 ? -5.036 0.895 7.014 1.00 94.56 98 ASP A N 1
ATOM 790 C CA . ASP A 1 98 ? -5.070 1.437 5.658 1.00 94.56 98 ASP A CA 1
ATOM 791 C C . ASP A 1 98 ? -4.146 2.657 5.574 1.00 94.56 98 ASP A C 1
ATOM 793 O O . ASP A 1 98 ? -4.304 3.601 6.353 1.00 94.56 98 ASP A O 1
ATOM 797 N N . VAL A 1 99 ? -3.230 2.667 4.608 1.00 95.31 99 VAL A N 1
ATOM 798 C CA . VAL A 1 99 ? -2.329 3.790 4.318 1.00 95.31 99 VAL A CA 1
ATOM 799 C C . VAL A 1 99 ? -2.601 4.294 2.908 1.00 95.31 99 VAL A C 1
ATOM 801 O O . VAL A 1 99 ? -2.643 3.494 1.976 1.00 95.31 99 VAL A O 1
ATOM 804 N N . SER A 1 100 ? -2.780 5.604 2.747 1.00 96.94 100 SER A N 1
ATOM 805 C CA . SER A 1 100 ? -2.779 6.247 1.431 1.00 96.94 100 SER A CA 1
ATOM 806 C C . SER A 1 100 ? -1.823 7.424 1.381 1.00 96.94 100 SER A C 1
ATOM 808 O O . SER A 1 100 ? -1.783 8.222 2.323 1.00 96.94 100 SER A O 1
ATOM 810 N N . ILE A 1 101 ? -1.075 7.514 0.283 1.00 96.44 101 ILE A N 1
ATOM 811 C CA . ILE A 1 101 ? -0.003 8.487 0.077 1.00 96.44 101 ILE A CA 1
ATOM 812 C C . ILE A 1 101 ? -0.223 9.202 -1.255 1.00 96.44 101 ILE A C 1
ATOM 814 O O . ILE A 1 101 ? -0.366 8.573 -2.303 1.00 96.44 101 ILE A O 1
ATOM 818 N N . VAL A 1 102 ? -0.218 10.534 -1.207 1.00 96.50 102 VAL A N 1
ATOM 819 C CA . VAL A 1 102 ? -0.283 11.405 -2.382 1.00 96.50 102 VAL A CA 1
ATOM 820 C C . VAL A 1 102 ? 0.921 12.337 -2.363 1.00 96.50 102 VAL A C 1
ATOM 822 O O . VAL A 1 102 ? 1.041 13.176 -1.470 1.00 96.50 102 VAL A O 1
ATOM 825 N N . MET A 1 103 ? 1.797 12.191 -3.350 1.00 95.69 103 MET A N 1
ATOM 826 C CA . MET A 1 103 ? 2.945 13.065 -3.598 1.00 95.69 103 MET A CA 1
ATOM 827 C C . MET A 1 103 ? 2.645 13.971 -4.787 1.00 95.69 103 MET A C 1
ATOM 829 O O . MET A 1 103 ? 2.084 13.511 -5.776 1.00 95.69 103 MET A O 1
ATOM 833 N N . TYR A 1 104 ? 2.973 15.252 -4.700 1.00 94.56 104 TYR A N 1
ATOM 834 C CA . TYR A 1 104 ? 2.700 16.219 -5.763 1.00 94.56 104 TYR A CA 1
ATOM 835 C C . TYR A 1 104 ? 3.600 17.437 -5.613 1.00 94.56 104 TYR A C 1
ATOM 837 O O . TYR A 1 104 ? 4.208 17.637 -4.560 1.00 94.56 104 TYR A O 1
ATOM 845 N N . ASP A 1 105 ? 3.669 18.250 -6.652 1.00 93.12 105 ASP A N 1
ATOM 846 C CA . ASP A 1 105 ? 4.409 19.504 -6.647 1.00 93.12 105 ASP A CA 1
ATOM 847 C C . ASP A 1 105 ? 3.489 20.688 -6.985 1.00 93.12 105 ASP A C 1
ATOM 849 O O . ASP A 1 105 ? 2.257 20.567 -7.004 1.00 93.12 105 ASP A O 1
ATOM 853 N N . LYS A 1 106 ? 4.088 21.859 -7.210 1.00 90.75 106 LYS A N 1
ATOM 854 C CA . LYS A 1 106 ? 3.374 23.074 -7.623 1.00 90.75 106 LYS A CA 1
ATOM 855 C C . LYS A 1 106 ? 2.658 22.949 -8.973 1.00 90.75 106 LYS A C 1
ATOM 857 O O . LYS A 1 106 ? 1.699 23.686 -9.199 1.00 90.75 106 LYS A O 1
ATOM 862 N N . ASP A 1 107 ? 3.131 22.068 -9.854 1.00 90.81 107 ASP A N 1
ATOM 863 C CA . ASP A 1 107 ? 2.589 21.866 -11.198 1.00 90.81 107 ASP A CA 1
ATOM 864 C C . ASP A 1 107 ? 1.435 20.850 -11.170 1.00 90.81 107 ASP A C 1
ATOM 866 O O . ASP A 1 107 ? 0.554 20.863 -12.033 1.00 90.81 107 ASP A O 1
ATOM 870 N N . GLY A 1 108 ? 1.364 20.043 -10.109 1.00 90.94 108 GLY A N 1
ATOM 871 C CA . GLY A 1 108 ? 0.197 19.277 -9.712 1.00 90.94 108 GLY A CA 1
ATOM 872 C C . GLY A 1 108 ? 0.507 17.803 -9.487 1.00 90.94 108 GLY A C 1
ATOM 873 O O . GLY A 1 108 ? 1.565 17.423 -8.993 1.00 90.94 108 GLY A O 1
ATOM 874 N N . MET A 1 109 ? -0.479 16.958 -9.789 1.00 93.56 109 MET A N 1
ATOM 875 C CA . MET A 1 109 ? -0.343 15.503 -9.709 1.00 93.56 109 MET A CA 1
ATOM 876 C C . MET A 1 109 ? -0.063 14.908 -11.087 1.00 93.56 109 MET A C 1
ATOM 878 O O . MET A 1 109 ? -0.638 15.359 -12.077 1.00 93.56 109 MET A O 1
ATOM 882 N N . ASN A 1 110 ? 0.717 13.832 -11.116 1.00 92.75 110 ASN A N 1
ATOM 883 C CA . ASN A 1 110 ? 0.968 12.994 -12.284 1.00 92.75 110 ASN A CA 1
ATOM 884 C C . ASN A 1 110 ? 0.664 11.512 -11.976 1.00 92.75 110 ASN A C 1
ATOM 886 O O . ASN A 1 110 ? 0.103 11.175 -10.928 1.00 92.75 110 ASN A O 1
ATOM 890 N N . GLU A 1 111 ? 1.009 10.615 -12.894 1.00 91.88 111 GLU A N 1
ATOM 891 C CA . GLU A 1 111 ? 0.793 9.169 -12.795 1.00 91.88 111 GLU A CA 1
ATOM 892 C C . GLU A 1 111 ? 1.525 8.502 -11.619 1.00 91.88 111 GLU A C 1
ATOM 894 O O . GLU A 1 111 ? 1.083 7.465 -11.130 1.00 91.88 111 GLU A O 1
ATOM 899 N N . PHE A 1 112 ? 2.590 9.117 -11.101 1.00 93.12 112 PHE A N 1
ATOM 900 C CA . PHE A 1 112 ? 3.330 8.639 -9.933 1.00 93.12 112 PHE A CA 1
ATOM 901 C C . PHE A 1 112 ? 2.837 9.251 -8.623 1.00 93.12 112 PHE A C 1
ATOM 903 O O . PHE A 1 112 ? 3.224 8.807 -7.543 1.00 93.12 112 PHE A O 1
ATOM 910 N N . SER A 1 113 ? 1.950 10.243 -8.662 1.00 94.19 113 SER A N 1
ATOM 911 C CA . SER A 1 113 ? 1.495 10.932 -7.455 1.00 94.19 113 SER A CA 1
ATOM 912 C C . SER A 1 113 ? 0.777 10.019 -6.467 1.00 94.19 113 SER A C 1
ATOM 914 O O . SER A 1 113 ? 0.986 10.132 -5.257 1.00 94.19 113 SER A O 1
ATOM 916 N N . LYS A 1 114 ? -0.058 9.098 -6.954 1.00 94.19 114 LYS A N 1
ATOM 917 C CA . LYS A 1 114 ? -0.883 8.206 -6.126 1.00 94.19 114 LYS A CA 1
ATOM 918 C C . LYS A 1 114 ? -1.131 6.885 -6.844 1.00 94.19 114 LYS A C 1
ATOM 920 O O . LYS A 1 114 ? -1.368 6.884 -8.046 1.00 94.19 114 LYS A O 1
ATOM 925 N N . GLY A 1 115 ? -1.179 5.785 -6.107 1.00 93.56 115 GLY A N 1
ATOM 926 C CA . GLY A 1 115 ? -1.414 4.472 -6.699 1.00 93.56 115 GLY A CA 1
ATOM 927 C C . GLY A 1 115 ? -0.914 3.344 -5.817 1.00 93.56 115 GLY A C 1
ATOM 928 O O . GLY A 1 115 ? -0.378 3.589 -4.739 1.00 93.56 115 GLY A O 1
ATOM 929 N N . ILE A 1 116 ? -1.125 2.123 -6.302 1.00 94.44 116 ILE A N 1
ATOM 930 C CA . ILE A 1 116 ? -0.488 0.902 -5.804 1.00 94.44 116 ILE A CA 1
ATOM 931 C C . ILE A 1 116 ? 0.507 0.520 -6.892 1.00 94.44 116 ILE A C 1
ATOM 933 O O . ILE A 1 116 ? 0.092 0.327 -8.035 1.00 94.44 116 ILE A O 1
ATOM 937 N N . PHE A 1 117 ? 1.793 0.458 -6.577 1.00 92.81 117 PHE A N 1
ATOM 938 C CA . PHE A 1 117 ? 2.842 0.370 -7.589 1.00 92.81 117 PHE A CA 1
ATOM 939 C C . PHE A 1 117 ? 3.682 -0.879 -7.396 1.00 92.81 117 PHE A C 1
ATOM 941 O O . PHE A 1 117 ? 4.101 -1.174 -6.285 1.00 92.81 117 PHE A O 1
ATOM 948 N N . ALA A 1 118 ? 4.005 -1.584 -8.473 1.00 91.12 118 ALA A N 1
ATOM 949 C CA . ALA A 1 118 ? 4.987 -2.663 -8.435 1.00 91.12 118 ALA A CA 1
ATOM 950 C C . ALA A 1 118 ? 6.233 -2.247 -9.220 1.00 91.12 118 ALA A C 1
ATOM 952 O O . ALA A 1 118 ? 6.124 -1.860 -10.383 1.00 91.12 118 ALA A O 1
ATOM 953 N N . ALA A 1 119 ? 7.409 -2.292 -8.590 1.00 89.06 119 ALA A N 1
ATOM 954 C CA . ALA A 1 119 ? 8.665 -1.997 -9.273 1.00 89.06 119 ALA A CA 1
ATOM 955 C C . ALA A 1 119 ? 9.005 -3.106 -10.275 1.00 89.06 119 ALA A C 1
ATOM 957 O O . ALA A 1 119 ? 8.799 -4.286 -9.997 1.00 89.06 119 ALA A O 1
ATOM 958 N N . VAL A 1 120 ? 9.567 -2.725 -11.418 1.00 89.19 120 VAL A N 1
ATOM 959 C CA . VAL A 1 120 ? 10.105 -3.656 -12.414 1.00 89.19 120 VAL A CA 1
ATOM 960 C C . VAL A 1 120 ? 11.620 -3.586 -12.372 1.00 89.19 120 VAL A C 1
ATOM 962 O O . VAL A 1 120 ? 12.183 -2.496 -12.472 1.00 89.19 120 VAL A O 1
ATOM 965 N N . ALA A 1 121 ? 12.275 -4.731 -12.223 1.00 86.88 121 ALA A N 1
ATOM 966 C CA . ALA A 1 121 ? 13.721 -4.864 -12.143 1.00 86.88 121 ALA A CA 1
ATOM 967 C C . ALA A 1 121 ? 14.287 -5.600 -13.365 1.00 86.88 121 ALA A C 1
ATOM 969 O O . ALA A 1 121 ? 13.688 -6.561 -13.842 1.00 86.88 121 ALA A O 1
ATOM 970 N N . ASP A 1 122 ? 15.454 -5.160 -13.833 1.00 85.38 122 ASP A N 1
ATOM 971 C CA . ASP A 1 122 ? 16.238 -5.821 -14.881 1.00 85.38 122 ASP A CA 1
ATOM 972 C C . ASP A 1 122 ? 17.288 -6.758 -14.256 1.00 85.38 122 ASP A C 1
ATOM 974 O O . ASP A 1 122 ? 18.256 -6.301 -13.634 1.00 85.38 122 ASP A O 1
ATOM 978 N N . GLU A 1 123 ? 17.091 -8.0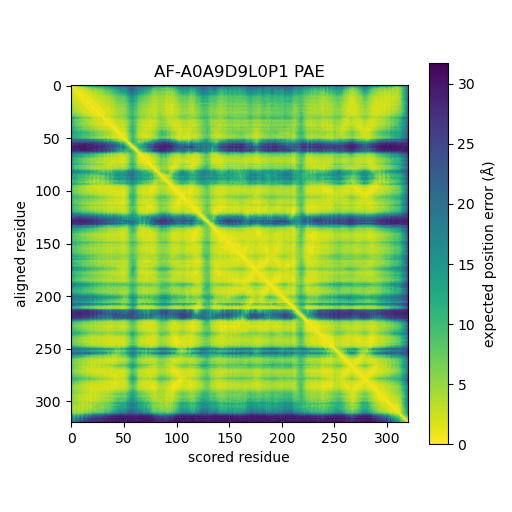75 -14.373 1.00 76.88 123 GLU A N 1
ATOM 979 C CA . GLU A 1 123 ? 17.970 -9.074 -13.754 1.00 76.88 123 GLU A CA 1
ATOM 980 C C . GLU A 1 123 ? 19.346 -9.184 -14.432 1.00 76.88 123 GLU A C 1
ATOM 982 O O . GLU A 1 123 ? 20.313 -9.494 -13.726 1.00 76.88 123 GLU A O 1
ATOM 987 N N . ASP A 1 124 ? 19.462 -8.837 -15.721 1.00 68.06 124 ASP A N 1
ATOM 988 C CA . ASP A 1 124 ? 20.698 -8.954 -16.518 1.00 68.06 124 ASP A CA 1
ATOM 989 C C . ASP A 1 124 ? 21.752 -7.894 -16.161 1.00 68.06 124 ASP A C 1
ATOM 991 O O . ASP A 1 124 ? 22.910 -7.967 -16.585 1.00 68.06 124 ASP A O 1
ATOM 995 N N . MET A 1 125 ? 21.390 -6.906 -15.340 1.00 60.22 125 MET A N 1
ATOM 996 C CA . MET A 1 125 ? 22.333 -5.899 -14.870 1.00 60.22 125 MET A CA 1
ATOM 997 C C . MET A 1 125 ? 23.239 -6.439 -13.755 1.00 60.22 125 MET A C 1
ATOM 999 O O . MET A 1 125 ? 22.846 -6.540 -12.591 1.00 60.22 125 MET A O 1
ATOM 1003 N N . ASP A 1 126 ? 24.492 -6.744 -14.093 1.00 57.38 126 ASP A N 1
ATOM 1004 C CA . ASP A 1 126 ? 25.516 -7.126 -13.116 1.00 57.38 126 ASP A CA 1
ATOM 1005 C C . ASP A 1 126 ? 25.957 -5.914 -12.272 1.00 57.38 126 ASP A C 1
ATOM 1007 O O . ASP A 1 126 ? 26.676 -5.029 -12.738 1.00 57.38 126 ASP A O 1
ATOM 1011 N N . LEU A 1 127 ? 25.495 -5.861 -11.017 1.00 55.09 127 LEU A N 1
ATOM 1012 C CA . LEU A 1 127 ? 25.815 -4.796 -10.054 1.00 55.09 127 LEU A CA 1
ATOM 1013 C C . LEU A 1 127 ? 26.614 -5.288 -8.829 1.00 55.09 127 LEU A C 1
ATOM 1015 O O . LEU A 1 127 ? 26.893 -4.494 -7.928 1.00 55.09 127 LEU A O 1
ATOM 1019 N N . GLY A 1 128 ? 27.005 -6.569 -8.783 1.00 52.00 128 GLY A N 1
ATOM 1020 C CA . GLY A 1 128 ? 27.737 -7.170 -7.658 1.00 52.00 128 GLY A CA 1
ATOM 1021 C C . GLY A 1 128 ? 26.964 -7.278 -6.323 1.00 52.00 128 GLY A C 1
ATOM 1022 O O . GLY A 1 128 ? 26.022 -6.551 -6.037 1.00 52.00 128 GLY A O 1
ATOM 1023 N N . ASP A 1 129 ? 27.414 -8.177 -5.445 1.00 47.22 129 ASP A N 1
ATOM 1024 C CA . ASP A 1 129 ? 26.610 -8.957 -4.478 1.00 47.22 129 ASP A CA 1
ATOM 1025 C C . ASP A 1 129 ? 25.719 -8.292 -3.390 1.00 47.22 129 ASP A C 1
ATOM 1027 O O . ASP A 1 129 ? 25.113 -9.045 -2.632 1.00 47.22 129 ASP A O 1
ATOM 1031 N N . LYS A 1 130 ? 25.602 -6.963 -3.188 1.00 41.94 130 LYS A N 1
ATOM 1032 C CA . LYS A 1 130 ? 24.914 -6.450 -1.954 1.00 41.94 130 LYS A CA 1
ATOM 1033 C C . LYS A 1 130 ? 24.054 -5.175 -2.016 1.00 41.94 130 LYS A C 1
ATOM 1035 O O . LYS A 1 130 ? 23.613 -4.716 -0.964 1.00 41.94 130 LYS A O 1
ATOM 1040 N N . LYS A 1 131 ? 23.777 -4.577 -3.179 1.00 48.75 131 LYS A N 1
ATOM 1041 C CA . LYS A 1 131 ? 22.914 -3.365 -3.282 1.00 48.75 131 LYS A CA 1
ATOM 1042 C C . LYS A 1 131 ? 21.884 -3.430 -4.421 1.00 48.75 131 LYS A C 1
ATOM 1044 O O . LYS A 1 131 ? 21.449 -2.402 -4.932 1.00 48.75 131 LYS A O 1
ATOM 1049 N N . ILE A 1 132 ? 21.545 -4.647 -4.832 1.00 50.69 132 ILE A N 1
ATOM 1050 C CA . ILE A 1 132 ? 21.188 -4.973 -6.212 1.00 50.69 132 ILE A CA 1
ATOM 1051 C C . ILE A 1 132 ? 19.736 -4.619 -6.592 1.00 50.69 132 ILE A C 1
ATOM 1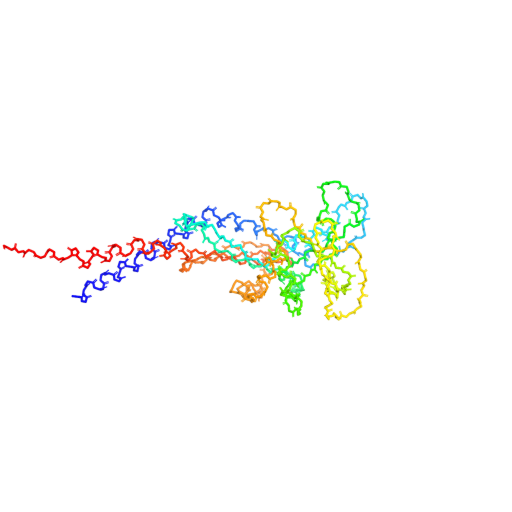053 O O . ILE A 1 132 ? 19.525 -4.160 -7.709 1.00 50.69 132 ILE A O 1
ATOM 1057 N N . ASP A 1 133 ? 18.752 -4.694 -5.694 1.00 58.38 133 ASP A N 1
ATOM 1058 C CA . ASP A 1 133 ? 17.342 -4.613 -6.136 1.00 58.38 133 ASP A CA 1
ATOM 1059 C C . ASP A 1 133 ? 16.856 -3.181 -6.426 1.00 58.38 133 ASP A C 1
ATOM 1061 O O . ASP A 1 133 ? 16.158 -2.930 -7.409 1.00 58.38 133 ASP A O 1
ATOM 1065 N N . MET A 1 134 ? 17.298 -2.196 -5.634 1.00 66.00 134 MET A N 1
ATOM 1066 C CA . MET A 1 134 ? 16.925 -0.785 -5.843 1.00 66.00 134 MET A CA 1
ATOM 1067 C C . MET A 1 134 ? 17.545 -0.199 -7.117 1.00 66.00 134 MET A C 1
ATOM 1069 O O . MET A 1 134 ? 16.955 0.653 -7.777 1.00 66.00 134 MET A O 1
ATOM 1073 N N . LEU A 1 135 ? 18.763 -0.630 -7.452 1.00 69.19 135 LEU A N 1
ATOM 1074 C CA . LEU A 1 135 ? 19.531 -0.099 -8.579 1.00 69.19 135 LEU A CA 1
ATOM 1075 C C . LEU A 1 135 ? 19.225 -0.822 -9.895 1.00 69.19 135 LEU A C 1
ATOM 1077 O O . LEU A 1 135 ? 19.587 -0.315 -10.954 1.00 69.19 135 LEU A O 1
ATOM 1081 N N . LYS A 1 136 ? 18.525 -1.960 -9.847 1.00 75.75 136 LYS A N 1
ATOM 1082 C CA . LYS A 1 136 ? 17.994 -2.665 -11.020 1.00 75.75 136 LYS A CA 1
ATOM 1083 C C . LYS A 1 136 ? 16.621 -2.182 -11.466 1.00 75.75 136 LYS A C 1
ATOM 1085 O O . LYS A 1 136 ? 16.167 -2.596 -12.524 1.00 75.75 136 LYS A O 1
ATOM 1090 N N . THR A 1 137 ? 15.954 -1.331 -10.685 1.00 82.56 137 THR A N 1
ATOM 1091 C CA . THR A 1 137 ? 14.601 -0.879 -11.024 1.00 82.56 137 THR A CA 1
ATOM 1092 C C . THR A 1 137 ? 14.626 -0.007 -12.282 1.00 82.56 137 THR A C 1
ATOM 1094 O O . THR A 1 137 ? 15.320 1.008 -12.317 1.00 82.56 137 THR A O 1
ATOM 1097 N N . VAL A 1 138 ? 13.878 -0.409 -13.309 1.00 84.94 138 VAL A N 1
ATOM 1098 C CA . VAL A 1 138 ? 13.801 0.251 -14.626 1.00 84.94 138 VAL A CA 1
ATOM 1099 C C . VAL A 1 138 ? 12.467 0.958 -14.870 1.00 84.94 138 VAL A C 1
ATOM 1101 O O . VAL A 1 138 ? 12.360 1.753 -15.795 1.00 84.94 138 VAL A O 1
ATOM 1104 N N . GLY A 1 139 ? 11.466 0.714 -14.027 1.00 88.94 139 GLY A N 1
ATOM 1105 C CA . GLY A 1 139 ? 10.164 1.368 -14.104 1.00 88.94 139 GLY A CA 1
ATOM 1106 C C . GLY A 1 139 ? 9.191 0.803 -13.078 1.00 88.94 139 GLY A C 1
ATOM 1107 O O . GLY A 1 139 ? 9.585 0.059 -12.173 1.00 88.94 139 GLY A O 1
ATOM 1108 N N . MET A 1 140 ? 7.914 1.151 -13.215 1.00 91.19 140 MET A N 1
ATOM 1109 C CA . MET A 1 140 ? 6.851 0.674 -12.327 1.00 91.19 140 MET A CA 1
ATOM 1110 C C . MET A 1 140 ? 5.586 0.309 -13.092 1.00 91.19 140 MET A C 1
ATOM 1112 O O . MET A 1 140 ? 5.318 0.851 -14.155 1.00 91.19 140 MET A O 1
ATOM 1116 N N . ILE A 1 141 ? 4.784 -0.575 -12.512 1.00 93.50 141 ILE A N 1
ATOM 1117 C CA . ILE A 1 141 ? 3.437 -0.910 -12.972 1.00 93.50 141 ILE A CA 1
ATOM 1118 C C . ILE A 1 141 ? 2.432 -0.282 -12.007 1.00 93.50 141 ILE A C 1
ATOM 1120 O O . ILE A 1 141 ? 2.541 -0.486 -10.796 1.00 93.50 141 ILE A O 1
ATOM 1124 N N . ASP A 1 142 ? 1.419 0.412 -12.531 1.00 94.31 142 ASP A N 1
ATOM 1125 C CA . ASP A 1 142 ? 0.209 0.720 -11.763 1.00 94.31 142 ASP A CA 1
ATOM 1126 C C . ASP A 1 142 ? -0.623 -0.560 -11.602 1.00 94.31 142 ASP A C 1
ATOM 1128 O O . ASP A 1 142 ? -1.268 -1.055 -12.534 1.00 94.31 142 ASP A O 1
ATOM 1132 N N . VAL A 1 143 ? -0.611 -1.109 -10.390 1.00 95.25 143 VAL A N 1
ATOM 1133 C CA . VAL A 1 143 ? -1.297 -2.359 -10.063 1.00 95.25 143 VAL A CA 1
ATOM 1134 C C . VAL A 1 143 ? -2.816 -2.194 -10.140 1.00 95.25 143 VAL A C 1
ATOM 1136 O O . VAL A 1 143 ? -3.514 -3.171 -10.406 1.00 95.25 143 VAL A O 1
ATOM 1139 N N . ARG A 1 144 ? -3.360 -0.980 -9.967 1.00 94.44 144 ARG A N 1
ATOM 1140 C CA . ARG A 1 144 ? -4.804 -0.738 -10.126 1.00 94.44 144 ARG A CA 1
ATOM 1141 C C . ARG A 1 144 ? -5.243 -0.865 -11.577 1.00 94.44 144 ARG A C 1
ATOM 1143 O O . ARG A 1 144 ? -6.336 -1.371 -11.815 1.00 94.44 144 ARG A O 1
ATOM 1150 N N . GLU A 1 145 ? -4.421 -0.426 -12.525 1.00 93.69 145 GLU A N 1
ATOM 1151 C CA . GLU A 1 145 ? -4.688 -0.630 -13.951 1.00 93.69 145 GLU A CA 1
ATOM 1152 C C . GLU A 1 145 ? -4.480 -2.095 -14.340 1.00 93.69 145 GLU A C 1
ATOM 1154 O O . GLU A 1 145 ? -5.369 -2.699 -14.939 1.00 93.69 145 GLU A O 1
ATOM 1159 N N . PHE A 1 146 ? -3.376 -2.712 -13.908 1.00 94.38 146 PHE A N 1
ATOM 1160 C CA . PHE A 1 146 ? -3.113 -4.130 -14.167 1.00 94.38 146 PHE A CA 1
ATOM 1161 C C . PHE A 1 146 ? -4.213 -5.048 -13.605 1.00 94.38 146 PHE A C 1
ATOM 1163 O O . PHE A 1 146 ? -4.613 -6.011 -14.255 1.00 94.38 146 PHE A O 1
ATOM 1170 N N . ALA A 1 147 ? -4.780 -4.725 -12.438 1.00 94.44 147 ALA A N 1
ATOM 1171 C CA . ALA A 1 147 ? -5.873 -5.486 -11.832 1.00 94.44 147 ALA A CA 1
ATOM 1172 C C . ALA A 1 147 ? -7.178 -5.487 -12.653 1.00 94.44 147 ALA A C 1
ATOM 1174 O O . ALA A 1 147 ? -8.066 -6.285 -12.353 1.00 94.44 147 ALA A O 1
ATOM 1175 N N . LYS A 1 148 ? -7.311 -4.615 -13.664 1.00 93.69 148 LYS A N 1
ATOM 1176 C CA . LYS A 1 148 ? -8.450 -4.601 -14.597 1.00 93.69 148 LYS A CA 1
ATOM 1177 C C . LYS A 1 148 ? -8.275 -5.571 -15.767 1.00 93.69 148 LYS A C 1
ATOM 1179 O O . LYS A 1 148 ? -9.241 -5.785 -16.493 1.00 93.69 148 LYS A O 1
ATOM 1184 N N . ALA A 1 149 ? -7.076 -6.119 -15.976 1.00 93.75 149 ALA A N 1
ATOM 1185 C CA . ALA A 1 149 ? -6.825 -7.089 -17.034 1.00 93.75 149 ALA A CA 1
ATOM 1186 C C . ALA A 1 149 ? -7.532 -8.421 -16.742 1.00 93.75 149 ALA A C 1
ATOM 1188 O O . ALA A 1 149 ? -7.543 -8.890 -15.601 1.00 93.75 149 ALA A O 1
ATOM 1189 N N . ASP A 1 150 ? -8.047 -9.077 -17.785 1.00 93.50 150 ASP A N 1
ATOM 1190 C CA . ASP A 1 150 ? -8.785 -10.345 -17.668 1.00 93.50 150 ASP A CA 1
ATOM 1191 C C . ASP A 1 150 ? -7.956 -11.459 -17.000 1.00 93.50 150 ASP A C 1
ATOM 1193 O O . ASP A 1 150 ? -8.499 -12.338 -16.329 1.00 93.50 150 ASP A O 1
ATOM 1197 N N . CYS A 1 151 ? -6.627 -11.418 -17.139 1.00 94.75 151 CYS A N 1
ATOM 1198 C CA . CYS A 1 151 ? -5.721 -12.399 -16.547 1.00 94.75 151 CYS A CA 1
ATOM 1199 C C . CYS A 1 151 ? -5.390 -12.142 -15.068 1.00 94.75 151 CYS A C 1
ATOM 1201 O O . CYS A 1 151 ? -4.803 -13.013 -14.424 1.00 94.75 151 CYS A O 1
ATOM 1203 N N . ALA A 1 152 ? -5.729 -10.978 -14.501 1.00 94.94 152 ALA A N 1
ATOM 1204 C CA . ALA A 1 152 ? -5.263 -10.584 -13.171 1.00 94.94 152 ALA A CA 1
ATOM 1205 C C . ALA A 1 152 ? -5.720 -11.558 -12.070 1.00 94.94 152 ALA A C 1
ATOM 1207 O O . ALA A 1 152 ? -4.962 -11.855 -11.142 1.00 94.94 152 ALA A O 1
ATOM 1208 N N . ASP A 1 153 ? -6.954 -12.071 -12.161 1.00 95.19 153 ASP A N 1
ATOM 1209 C CA . ASP A 1 153 ? -7.513 -13.078 -11.243 1.00 95.19 153 ASP A CA 1
ATOM 1210 C C . ASP A 1 153 ? -6.687 -14.359 -11.225 1.00 95.19 153 ASP A C 1
ATOM 1212 O O . ASP A 1 153 ? -6.373 -14.889 -10.156 1.00 95.19 153 ASP A O 1
ATOM 1216 N N . GLU A 1 154 ? -6.294 -14.814 -12.407 1.00 96.75 154 GLU A N 1
ATOM 1217 C CA . GLU A 1 154 ? -5.528 -16.035 -12.573 1.00 96.75 154 GLU A CA 1
ATOM 1218 C C . GLU A 1 154 ? -4.073 -15.862 -12.132 1.00 96.75 154 GLU A C 1
ATOM 1220 O O . GLU A 1 154 ? -3.559 -16.712 -11.409 1.00 96.75 154 GLU A O 1
ATOM 1225 N N . VAL A 1 155 ? -3.445 -14.730 -12.460 1.00 95.44 155 VAL A N 1
ATOM 1226 C CA . VAL A 1 155 ? -2.099 -14.383 -11.979 1.00 95.44 155 VAL A CA 1
ATOM 1227 C C . VAL A 1 155 ? -2.062 -14.372 -10.453 1.00 95.44 155 VAL A C 1
ATOM 1229 O O . VAL A 1 155 ? -1.230 -15.053 -9.862 1.00 95.44 155 VAL A O 1
ATOM 1232 N N . LYS A 1 156 ? -3.001 -13.674 -9.797 1.00 94.38 156 LYS A N 1
ATOM 1233 C CA . LYS A 1 156 ? -3.071 -13.644 -8.326 1.00 94.38 156 LYS A CA 1
ATOM 1234 C C . LYS A 1 156 ? -3.189 -15.054 -7.745 1.00 94.38 156 LYS A C 1
ATOM 1236 O O . LYS A 1 156 ? -2.471 -15.389 -6.811 1.00 94.38 156 LYS A O 1
ATOM 1241 N N . LYS A 1 157 ? -4.075 -15.883 -8.308 1.00 95.25 157 LYS A N 1
ATOM 1242 C CA . LYS A 1 157 ? -4.267 -17.262 -7.850 1.00 95.25 157 LYS A CA 1
ATOM 1243 C C . LYS A 1 157 ? -2.968 -18.068 -7.940 1.00 95.25 157 LYS A C 1
ATOM 1245 O O . LYS A 1 157 ? -2.639 -18.774 -6.995 1.00 95.25 157 LYS A O 1
ATOM 1250 N N . LEU A 1 158 ? -2.225 -17.944 -9.041 1.00 94.62 158 LEU A N 1
ATOM 1251 C CA . LEU A 1 158 ? -0.936 -18.622 -9.189 1.00 94.62 158 LEU A CA 1
ATOM 1252 C C . LEU A 1 158 ? 0.081 -18.141 -8.144 1.00 94.62 158 LEU A C 1
ATOM 1254 O O . LEU A 1 158 ? 0.808 -18.966 -7.602 1.00 94.62 158 LEU A O 1
ATOM 1258 N N . LEU A 1 159 ? 0.113 -16.847 -7.820 1.00 91.50 159 LEU A N 1
ATOM 1259 C CA . LEU A 1 159 ? 0.994 -16.307 -6.776 1.00 91.50 159 LEU A CA 1
ATOM 1260 C C . LEU A 1 159 ? 0.579 -16.716 -5.349 1.00 91.50 159 LEU A C 1
ATOM 1262 O O . LEU A 1 159 ? 1.435 -16.828 -4.478 1.00 91.50 159 LEU A O 1
ATOM 1266 N N . ASP A 1 160 ? -0.716 -16.935 -5.097 1.00 90.25 160 ASP A N 1
ATOM 1267 C CA . ASP A 1 160 ? -1.224 -17.430 -3.806 1.00 90.25 160 ASP A CA 1
ATOM 1268 C C . ASP A 1 160 ? -0.889 -18.914 -3.571 1.00 90.25 160 ASP A C 1
ATOM 1270 O O . ASP A 1 160 ? -0.792 -19.354 -2.427 1.00 90.25 160 ASP A O 1
ATOM 1274 N N . GLU A 1 161 ? -0.753 -19.702 -4.642 1.00 91.56 161 GLU A N 1
ATOM 1275 C CA . GLU A 1 161 ? -0.410 -21.130 -4.569 1.00 91.56 161 GLU A CA 1
ATOM 1276 C C . GLU A 1 161 ? 1.055 -21.367 -4.173 1.00 91.56 161 GLU A C 1
ATOM 1278 O O . GLU A 1 161 ? 1.344 -22.344 -3.482 1.00 91.56 161 GLU A O 1
ATOM 1283 N N . ASP A 1 162 ? 1.963 -20.484 -4.595 1.00 87.25 162 ASP A N 1
ATOM 1284 C CA . ASP A 1 162 ? 3.374 -20.513 -4.211 1.00 87.25 162 ASP A CA 1
ATOM 1285 C C . ASP A 1 162 ? 3.933 -19.085 -4.163 1.00 87.25 162 ASP A C 1
ATOM 1287 O O . ASP A 1 162 ? 4.098 -18.419 -5.191 1.00 87.25 162 ASP A O 1
ATOM 1291 N N . PHE A 1 163 ? 4.263 -18.629 -2.951 1.00 82.75 163 PHE A N 1
ATOM 1292 C CA . PHE A 1 163 ? 4.746 -17.272 -2.714 1.00 82.75 163 PHE A CA 1
ATOM 1293 C C . PHE A 1 163 ? 6.101 -16.979 -3.378 1.00 82.75 163 PHE A C 1
ATOM 1295 O O . PHE A 1 163 ? 6.452 -15.811 -3.545 1.00 82.75 163 PHE A O 1
ATOM 1302 N N . THR A 1 164 ? 6.851 -18.015 -3.772 1.00 83.12 164 THR A N 1
ATOM 1303 C CA . THR A 1 164 ? 8.174 -17.902 -4.402 1.00 83.12 164 THR A CA 1
ATOM 1304 C C . THR A 1 164 ? 8.126 -17.684 -5.915 1.00 83.12 164 THR A C 1
ATOM 1306 O O . THR A 1 164 ? 9.167 -17.405 -6.521 1.00 83.12 164 THR A O 1
ATOM 1309 N N . ARG A 1 165 ? 6.939 -17.794 -6.527 1.00 87.50 165 ARG A N 1
ATOM 1310 C CA . ARG A 1 165 ? 6.737 -17.571 -7.963 1.00 87.50 165 ARG A CA 1
ATOM 1311 C C . ARG A 1 165 ? 7.043 -16.141 -8.369 1.00 87.50 165 ARG A C 1
ATOM 1313 O O . ARG A 1 165 ? 6.737 -15.200 -7.638 1.00 87.50 165 ARG A O 1
ATOM 1320 N N . ARG A 1 166 ? 7.592 -15.995 -9.577 1.00 86.88 166 ARG A N 1
ATOM 1321 C CA . ARG A 1 166 ? 7.985 -14.716 -10.182 1.00 86.88 166 ARG A CA 1
ATOM 1322 C C . ARG A 1 166 ? 7.127 -14.354 -11.374 1.00 86.88 166 ARG A C 1
ATOM 1324 O O . ARG A 1 166 ? 6.583 -15.234 -12.029 1.00 86.88 166 ARG A O 1
ATOM 1331 N N . ILE A 1 167 ? 7.025 -13.062 -11.669 1.00 91.56 167 ILE A N 1
ATOM 1332 C CA . ILE A 1 167 ? 6.418 -12.583 -12.913 1.00 91.56 167 ILE A CA 1
ATOM 1333 C C . ILE A 1 167 ? 7.522 -11.978 -13.767 1.00 91.56 167 ILE A C 1
ATOM 1335 O O . ILE A 1 167 ? 8.102 -10.961 -13.384 1.00 91.56 167 ILE A O 1
ATOM 1339 N N . ARG A 1 168 ? 7.780 -12.594 -14.920 1.00 93.19 168 ARG A N 1
ATOM 1340 C CA . ARG A 1 168 ? 8.571 -12.011 -16.002 1.00 93.19 168 ARG A CA 1
ATOM 1341 C C . ARG A 1 168 ? 7.656 -11.207 -16.917 1.00 93.19 168 ARG A C 1
ATOM 1343 O O . ARG A 1 168 ? 6.530 -11.622 -17.193 1.00 93.19 168 ARG A O 1
ATOM 1350 N N . ILE A 1 169 ? 8.139 -10.067 -17.381 1.00 94.69 169 ILE A N 1
ATOM 1351 C CA . ILE A 1 169 ? 7.493 -9.239 -18.395 1.00 94.69 169 ILE A CA 1
ATOM 1352 C C . ILE A 1 169 ? 8.176 -9.559 -19.716 1.00 94.69 169 ILE A C 1
ATOM 1354 O O . ILE A 1 169 ? 9.323 -9.176 -19.904 1.00 94.69 169 ILE A O 1
ATOM 1358 N N . ASP A 1 170 ? 7.479 -10.271 -20.598 1.00 94.62 170 ASP A N 1
ATOM 1359 C CA . ASP A 1 170 ? 8.015 -10.677 -21.902 1.00 94.62 170 ASP A CA 1
ATOM 1360 C C . ASP A 1 170 ? 7.872 -9.548 -22.932 1.00 94.62 170 ASP A C 1
ATOM 1362 O O . ASP A 1 170 ? 8.747 -9.311 -23.763 1.00 94.62 170 ASP A O 1
ATOM 1366 N N . GLU A 1 171 ? 6.746 -8.833 -22.879 1.00 95.94 171 GLU A N 1
ATOM 1367 C CA . GLU A 1 171 ? 6.440 -7.725 -23.781 1.00 95.94 171 GLU A CA 1
ATOM 1368 C C . GLU A 1 171 ? 5.736 -6.600 -23.019 1.00 95.94 171 GLU A C 1
ATOM 1370 O O . GLU A 1 171 ? 4.910 -6.851 -22.136 1.00 95.94 171 GLU A O 1
ATOM 1375 N N . TYR A 1 172 ? 6.035 -5.346 -23.358 1.00 95.75 172 TYR A N 1
ATOM 1376 C CA . TYR A 1 172 ? 5.475 -4.178 -22.676 1.00 95.75 172 TYR A CA 1
ATOM 1377 C C . TYR A 1 172 ? 5.464 -2.928 -23.554 1.00 95.75 172 TYR A C 1
ATOM 1379 O O . TYR A 1 172 ? 6.293 -2.774 -24.445 1.00 95.75 172 TYR A O 1
ATOM 1387 N N . SER A 1 173 ? 4.552 -2.004 -23.266 1.00 94.19 173 SER A N 1
ATOM 1388 C CA . SER A 1 173 ? 4.692 -0.599 -23.657 1.00 94.19 173 SER A CA 1
ATOM 1389 C C . SER A 1 173 ? 5.200 0.206 -22.465 1.00 94.19 173 SER A C 1
ATOM 1391 O O . SER A 1 173 ? 4.966 -0.146 -21.309 1.00 94.19 173 SER A O 1
ATOM 1393 N N . GLU A 1 174 ? 5.868 1.318 -22.737 1.00 90.88 174 GLU A N 1
ATOM 1394 C CA . GLU A 1 174 ? 6.393 2.223 -21.718 1.00 90.88 174 GLU A CA 1
ATOM 1395 C C . GLU A 1 174 ? 5.930 3.648 -22.000 1.00 90.88 174 GLU A C 1
ATOM 1397 O O . GLU A 1 174 ? 6.001 4.109 -23.139 1.00 90.88 174 GLU A O 1
ATOM 1402 N N . ASP A 1 175 ? 5.480 4.339 -20.958 1.00 88.62 175 ASP A N 1
ATOM 1403 C CA . ASP A 1 175 ? 5.138 5.758 -20.993 1.00 88.62 175 ASP A CA 1
ATOM 1404 C C . ASP A 1 175 ? 5.666 6.418 -19.719 1.00 88.62 175 ASP A C 1
ATOM 1406 O O . ASP A 1 175 ? 5.266 6.026 -18.626 1.00 88.62 175 ASP A O 1
ATOM 1410 N N . ASN A 1 176 ? 6.625 7.337 -19.851 1.00 85.75 176 ASN A N 1
ATOM 1411 C CA . ASN A 1 176 ? 7.318 7.983 -18.729 1.00 85.75 176 ASN A CA 1
ATOM 1412 C C . ASN A 1 176 ? 7.769 6.998 -17.625 1.00 85.75 176 ASN A C 1
ATOM 1414 O O . ASN A 1 176 ? 7.582 7.252 -16.442 1.00 85.75 176 ASN A O 1
ATOM 1418 N N . HIS A 1 177 ? 8.314 5.835 -18.007 1.00 89.12 177 HIS A N 1
ATOM 1419 C CA . HIS A 1 177 ? 8.730 4.748 -17.098 1.00 89.12 177 HIS A CA 1
ATOM 1420 C C . HIS A 1 177 ? 7.603 4.022 -16.345 1.00 89.12 177 HIS A C 1
ATOM 1422 O O . HIS A 1 177 ? 7.863 3.124 -15.534 1.00 89.12 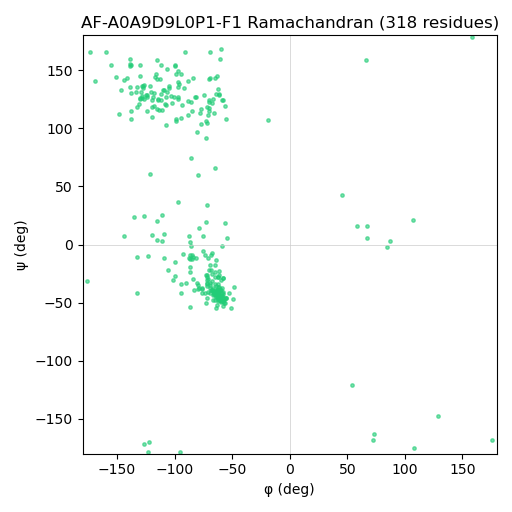177 HIS A O 1
ATOM 1428 N N . MET A 1 178 ? 6.347 4.346 -16.648 1.00 90.94 178 MET A N 1
ATOM 1429 C CA . MET A 1 178 ? 5.209 3.494 -16.345 1.00 90.94 178 MET A CA 1
ATOM 1430 C C . MET A 1 178 ? 5.157 2.362 -17.375 1.00 90.94 178 MET A C 1
ATOM 1432 O O . MET A 1 178 ? 4.928 2.574 -18.569 1.00 90.94 178 MET A O 1
ATOM 1436 N N . ILE A 1 179 ? 5.391 1.144 -16.908 1.00 93.06 179 ILE A N 1
ATOM 1437 C CA . ILE A 1 179 ? 5.415 -0.072 -17.710 1.00 93.06 179 ILE A CA 1
ATOM 1438 C C . ILE A 1 179 ? 3.995 -0.630 -17.771 1.00 93.06 179 ILE A C 1
ATOM 1440 O O . ILE A 1 179 ? 3.369 -0.908 -16.748 1.00 93.06 179 ILE A O 1
ATOM 1444 N N . LYS A 1 180 ? 3.492 -0.806 -18.991 1.00 94.75 180 LYS A N 1
ATOM 1445 C CA . LYS A 1 180 ? 2.202 -1.426 -19.299 1.00 94.75 180 LYS A CA 1
ATOM 1446 C C . LYS A 1 180 ? 2.483 -2.807 -19.891 1.00 94.75 180 LYS A C 1
ATOM 1448 O O . LYS A 1 180 ? 2.909 -2.881 -21.046 1.00 94.75 180 LYS A O 1
ATOM 1453 N N . PRO A 1 181 ? 2.315 -3.896 -19.123 1.00 94.38 181 PRO A N 1
ATOM 1454 C CA . PRO A 1 181 ? 2.603 -5.229 -19.630 1.00 94.38 181 PRO A CA 1
ATOM 1455 C C . PRO A 1 181 ? 1.664 -5.588 -20.788 1.00 94.38 181 PRO A C 1
ATOM 1457 O O . PRO A 1 181 ? 0.450 -5.451 -20.663 1.00 94.38 181 PRO A O 1
ATOM 1460 N N . ALA A 1 182 ? 2.238 -6.053 -21.895 1.00 95.75 182 ALA A N 1
ATOM 1461 C CA . ALA A 1 182 ? 1.526 -6.605 -23.049 1.00 95.75 182 ALA A CA 1
ATOM 1462 C C . ALA A 1 182 ? 1.562 -8.137 -23.037 1.00 95.75 182 ALA A C 1
ATOM 1464 O O . ALA A 1 182 ? 0.615 -8.791 -23.464 1.00 95.75 182 ALA A O 1
ATOM 1465 N N . LYS A 1 183 ? 2.631 -8.715 -22.484 1.00 96.38 183 LYS A N 1
ATOM 1466 C CA . LYS A 1 183 ? 2.743 -10.145 -22.230 1.00 96.38 183 LYS A CA 1
ATOM 1467 C C . LYS A 1 183 ? 3.554 -10.393 -20.972 1.00 96.38 183 LYS A C 1
ATOM 1469 O O . LYS A 1 183 ? 4.616 -9.799 -20.781 1.00 96.38 183 LYS A O 1
ATOM 1474 N N . ILE A 1 184 ? 3.041 -11.266 -20.117 1.00 96.00 184 ILE A N 1
ATOM 1475 C CA . ILE A 1 184 ? 3.719 -11.680 -18.891 1.00 96.00 184 ILE A CA 1
ATOM 1476 C C . ILE A 1 184 ? 3.754 -13.193 -18.780 1.00 96.00 184 ILE A C 1
ATOM 1478 O O . ILE A 1 184 ? 2.854 -13.886 -19.258 1.00 96.00 184 ILE A O 1
ATOM 1482 N N . THR A 1 185 ? 4.740 -13.688 -18.048 1.00 96.00 185 THR A N 1
ATOM 1483 C CA . THR A 1 185 ? 4.877 -15.101 -17.730 1.00 96.00 185 THR A CA 1
ATOM 1484 C C . THR A 1 185 ? 5.103 -15.279 -16.239 1.00 96.00 185 THR A C 1
ATOM 1486 O O . THR A 1 185 ? 6.017 -14.696 -15.658 1.00 96.00 185 THR A O 1
ATOM 1489 N N . VAL A 1 186 ? 4.267 -16.103 -15.609 1.00 94.56 186 VAL A N 1
ATOM 1490 C CA . VAL A 1 186 ? 4.483 -16.562 -14.236 1.00 94.56 186 VAL A CA 1
ATOM 1491 C C . VAL A 1 186 ? 5.469 -17.724 -14.272 1.00 94.56 186 VAL A C 1
ATOM 1493 O O . VAL A 1 186 ? 5.266 -18.694 -15.006 1.00 94.56 186 VAL A O 1
ATOM 1496 N N . LEU A 1 187 ? 6.527 -17.620 -13.477 1.00 91.50 187 LEU A N 1
ATOM 1497 C CA . LEU A 1 187 ? 7.615 -18.582 -13.378 1.00 91.50 187 LEU A CA 1
ATOM 1498 C C . LEU A 1 187 ? 7.669 -19.193 -11.979 1.00 91.50 187 LEU A C 1
ATOM 1500 O O . LEU A 1 187 ? 7.419 -18.511 -10.982 1.00 91.50 187 LEU A O 1
ATOM 1504 N N . GLU A 1 188 ? 8.066 -20.457 -11.908 1.00 89.69 188 GLU A N 1
ATOM 1505 C CA . GLU A 1 188 ? 8.536 -21.084 -10.678 1.00 89.69 188 GLU A CA 1
ATOM 1506 C C . GLU A 1 188 ? 9.896 -20.493 -10.264 1.00 89.69 188 GLU A C 1
ATOM 1508 O O . GLU A 1 188 ? 10.589 -19.829 -11.042 1.00 89.69 188 GLU A O 1
ATOM 1513 N N . LYS A 1 189 ? 10.314 -20.755 -9.021 1.00 81.06 189 LYS A N 1
ATOM 1514 C CA . LYS A 1 189 ? 11.576 -20.238 -8.465 1.00 81.06 189 LYS A CA 1
ATOM 1515 C C . LYS A 1 189 ? 12.825 -20.635 -9.267 1.00 81.06 189 LYS A C 1
ATOM 1517 O O . LYS A 1 189 ? 13.821 -19.916 -9.229 1.00 81.06 189 LYS A O 1
ATOM 1522 N N . ASP A 1 190 ? 12.799 -21.779 -9.946 1.00 82.50 190 ASP A N 1
ATOM 1523 C CA . ASP A 1 190 ? 13.900 -22.292 -10.770 1.00 82.50 190 ASP A CA 1
ATOM 1524 C C . ASP A 1 190 ? 13.892 -21.759 -12.216 1.00 82.50 190 ASP A C 1
ATOM 1526 O O . ASP A 1 190 ? 14.753 -22.137 -13.012 1.00 82.50 190 ASP A O 1
ATOM 1530 N N . GLY A 1 191 ? 12.947 -20.874 -12.551 1.00 83.00 191 GLY A N 1
ATOM 1531 C CA . GLY A 1 191 ? 12.765 -20.319 -13.891 1.00 83.00 191 GLY A CA 1
ATOM 1532 C C . GLY A 1 191 ? 11.867 -21.164 -14.798 1.00 83.00 191 GLY A C 1
ATOM 1533 O O . GLY A 1 191 ? 11.688 -20.807 -15.963 1.00 83.00 191 GLY A O 1
ATOM 1534 N N . GLY A 1 192 ? 11.290 -22.262 -14.297 1.00 91.69 192 GLY A N 1
ATOM 1535 C CA . GLY A 1 192 ? 10.294 -23.038 -15.031 1.00 91.69 192 GLY A CA 1
ATOM 1536 C C . GLY A 1 192 ? 9.036 -22.218 -15.320 1.00 91.69 192 GLY A C 1
ATOM 1537 O O . GLY A 1 192 ? 8.502 -21.553 -14.437 1.00 91.69 192 GLY A O 1
ATOM 1538 N N . GLU A 1 193 ? 8.538 -22.265 -16.554 1.00 95.19 193 GLU A N 1
ATOM 1539 C CA . GLU A 1 193 ? 7.295 -21.585 -16.920 1.00 95.19 193 GLU A CA 1
ATOM 1540 C C . GLU A 1 193 ? 6.080 -22.272 -16.289 1.00 95.19 193 GLU A C 1
ATOM 1542 O O . GLU A 1 193 ? 5.837 -23.459 -16.512 1.00 95.19 193 GLU A O 1
ATOM 1547 N N . VAL A 1 194 ? 5.290 -21.504 -15.536 1.00 95.19 194 VAL A N 1
ATOM 1548 C CA . VAL A 1 194 ? 3.977 -21.934 -15.040 1.00 95.19 194 VAL A CA 1
ATOM 1549 C C . VAL A 1 194 ? 2.921 -21.625 -16.089 1.00 95.19 194 VAL A C 1
ATOM 1551 O O . VAL A 1 194 ? 2.142 -22.505 -16.466 1.00 95.19 194 VAL A O 1
ATOM 1554 N N . ARG A 1 195 ? 2.865 -20.358 -16.529 1.00 97.00 195 ARG A N 1
ATOM 1555 C CA . ARG A 1 195 ? 1.888 -19.882 -17.513 1.00 97.00 195 ARG A CA 1
ATOM 1556 C C . ARG A 1 195 ? 2.196 -18.485 -18.046 1.00 97.00 195 ARG A C 1
ATOM 1558 O O . ARG A 1 195 ? 2.499 -17.591 -17.256 1.00 97.00 195 ARG A O 1
ATOM 1565 N N . SER A 1 196 ? 1.976 -18.278 -19.343 1.00 97.06 196 SER A N 1
ATOM 1566 C CA . SER A 1 196 ? 1.969 -16.954 -19.980 1.00 97.06 196 SER A CA 1
ATOM 1567 C C . SER A 1 196 ? 0.565 -16.389 -20.204 1.00 97.06 196 SER A C 1
ATOM 1569 O O . SER A 1 196 ? -0.411 -17.128 -20.368 1.00 97.06 196 SER A O 1
ATOM 1571 N N . PHE A 1 197 ? 0.487 -15.061 -20.247 1.00 97.38 197 PHE A N 1
ATOM 1572 C CA . PHE A 1 197 ? -0.729 -14.290 -20.467 1.00 97.38 197 PHE A CA 1
ATOM 1573 C C . PHE A 1 197 ? -0.455 -13.134 -21.424 1.00 97.38 197 PHE A C 1
ATOM 1575 O O . PHE A 1 197 ? 0.473 -12.359 -21.199 1.00 97.38 197 PHE A O 1
ATOM 1582 N N . ASP A 1 198 ? -1.304 -12.998 -22.437 1.00 96.06 198 ASP A N 1
ATOM 1583 C CA . ASP A 1 198 ? -1.345 -11.829 -23.312 1.00 96.06 198 ASP A CA 1
ATOM 1584 C C . ASP A 1 198 ? -2.353 -10.814 -22.758 1.00 96.06 198 ASP A C 1
ATOM 1586 O O . ASP A 1 198 ? -3.468 -11.166 -22.361 1.00 96.06 198 ASP A O 1
ATOM 1590 N N . ILE A 1 199 ? -1.956 -9.547 -22.728 1.00 94.00 199 ILE A N 1
ATOM 1591 C CA . ILE A 1 199 ? -2.716 -8.434 -22.166 1.00 94.00 199 ILE A CA 1
ATOM 1592 C C . ILE A 1 199 ? -2.871 -7.377 -23.260 1.00 94.00 199 ILE A C 1
ATOM 1594 O O . ILE A 1 199 ? -1.873 -6.942 -23.838 1.00 94.00 199 ILE A O 1
ATOM 1598 N N . PRO A 1 200 ? -4.102 -6.921 -23.558 1.00 88.94 200 PRO A N 1
ATOM 1599 C CA . PRO A 1 200 ? -4.299 -5.808 -24.474 1.00 88.94 200 PRO A CA 1
ATOM 1600 C C . PRO A 1 200 ? -3.516 -4.580 -24.000 1.00 88.94 200 PRO A C 1
ATOM 1602 O O . PRO A 1 200 ? -3.766 -4.058 -22.915 1.00 88.94 200 PRO A O 1
ATOM 1605 N N . CYS A 1 201 ? -2.578 -4.116 -24.823 1.00 87.50 201 CYS A N 1
ATOM 1606 C CA . CYS A 1 201 ? -1.734 -2.972 -24.518 1.00 87.50 201 CYS A CA 1
ATOM 1607 C C . CYS A 1 201 ? -1.788 -1.959 -25.661 1.00 87.50 201 CYS A C 1
ATOM 1609 O O . CYS A 1 201 ? -1.728 -2.320 -26.836 1.00 87.50 201 CYS A O 1
ATOM 1611 N N . GLU A 1 202 ? -1.897 -0.683 -25.308 1.00 84.12 202 GLU A N 1
ATOM 1612 C CA . GLU A 1 202 ? -1.787 0.431 -26.247 1.00 84.12 202 GLU A CA 1
ATOM 1613 C C . GLU A 1 202 ? -0.348 0.961 -26.256 1.00 84.12 202 GLU A C 1
ATOM 1615 O O . GLU A 1 202 ? 0.306 0.980 -25.212 1.00 84.12 202 GLU A O 1
ATOM 1620 N N . GLY A 1 203 ? 0.121 1.428 -27.416 1.00 87.00 203 GLY A N 1
ATOM 1621 C CA . GLY A 1 203 ? 1.464 1.988 -27.591 1.00 87.00 203 GLY A CA 1
ATOM 1622 C C . GLY A 1 203 ? 2.412 1.081 -28.376 1.00 87.00 203 GLY A C 1
ATOM 1623 O O . GLY A 1 203 ? 2.011 0.059 -28.931 1.00 87.00 203 GLY A O 1
ATOM 1624 N N . GLU A 1 204 ? 3.674 1.498 -28.470 1.00 90.62 204 GLU A N 1
ATOM 1625 C CA . GLU A 1 204 ? 4.729 0.701 -29.094 1.00 90.62 204 GLU A CA 1
ATOM 1626 C C . GLU A 1 204 ? 5.179 -0.401 -28.131 1.00 90.62 204 GLU A C 1
ATOM 1628 O O . GLU A 1 204 ? 5.702 -0.126 -27.050 1.00 90.62 204 GLU A O 1
ATOM 1633 N N . THR A 1 205 ? 4.972 -1.653 -28.531 1.00 92.38 205 THR A N 1
ATOM 1634 C CA . THR A 1 205 ? 5.374 -2.819 -27.745 1.00 92.38 205 THR A CA 1
ATOM 1635 C C . THR A 1 205 ? 6.851 -3.137 -27.963 1.00 92.38 205 THR A C 1
ATOM 1637 O O . THR A 1 205 ? 7.306 -3.315 -29.092 1.00 92.38 205 THR A O 1
ATOM 1640 N N . LYS A 1 206 ? 7.588 -3.244 -26.860 1.00 92.62 206 LYS A N 1
ATOM 1641 C CA . LYS A 1 206 ? 8.980 -3.685 -26.771 1.00 92.62 206 LYS A CA 1
ATOM 1642 C C . LYS A 1 206 ? 9.018 -5.094 -26.177 1.00 92.62 206 LYS A C 1
ATOM 1644 O O . LYS A 1 206 ? 8.163 -5.447 -25.367 1.00 92.62 206 LYS A O 1
ATOM 1649 N N . THR A 1 207 ? 10.027 -5.875 -26.543 1.00 91.69 207 THR A N 1
ATOM 1650 C CA . THR A 1 207 ? 10.307 -7.188 -25.940 1.00 91.69 207 THR A CA 1
ATOM 1651 C C . THR A 1 207 ? 11.361 -7.031 -24.847 1.00 91.69 207 THR A C 1
ATOM 1653 O O . THR A 1 207 ? 12.338 -6.305 -25.047 1.00 91.69 207 THR A O 1
ATOM 1656 N N . ALA A 1 208 ? 11.179 -7.708 -23.715 1.00 83.00 208 ALA A N 1
ATOM 1657 C CA . ALA A 1 208 ? 12.179 -7.822 -22.659 1.00 83.00 208 ALA A CA 1
ATOM 1658 C C . ALA A 1 208 ? 12.303 -9.276 -22.207 1.00 83.00 208 ALA A C 1
ATOM 1660 O O . ALA A 1 208 ? 11.313 -9.922 -21.888 1.00 83.00 208 ALA A O 1
ATOM 1661 N N . ASP A 1 209 ? 13.535 -9.772 -22.124 1.00 76.12 209 ASP A N 1
ATOM 1662 C CA . ASP A 1 209 ? 13.796 -11.140 -21.664 1.00 76.12 209 ASP A CA 1
ATOM 1663 C C . ASP A 1 209 ? 14.231 -11.183 -20.186 1.00 76.12 209 ASP A C 1
ATOM 1665 O O . ASP A 1 209 ? 14.200 -12.239 -19.552 1.00 76.12 209 ASP A O 1
ATOM 1669 N N . SER A 1 210 ? 14.605 -10.032 -19.619 1.00 83.50 210 SER A N 1
ATOM 1670 C CA . SER A 1 210 ? 15.241 -9.910 -18.302 1.00 83.50 210 SER A CA 1
ATOM 1671 C C . SER A 1 210 ? 14.450 -9.069 -17.297 1.00 83.50 210 SER A C 1
ATOM 1673 O O . SER A 1 210 ? 14.972 -8.745 -16.229 1.00 83.50 210 SER A O 1
ATOM 1675 N N . TYR A 1 211 ? 13.213 -8.674 -17.620 1.00 89.94 211 TYR A N 1
ATOM 1676 C CA . TYR A 1 211 ? 12.420 -7.771 -16.781 1.00 89.94 211 TYR A CA 1
ATOM 1677 C C . TYR A 1 211 ? 11.461 -8.551 -15.895 1.00 89.94 211 TYR A C 1
ATOM 1679 O O . TYR A 1 211 ? 10.650 -9.343 -16.373 1.00 89.94 211 TYR A O 1
ATOM 1687 N N . TYR A 1 212 ? 11.517 -8.283 -14.596 1.00 88.81 212 TYR A N 1
ATOM 1688 C CA . TYR A 1 212 ? 10.726 -8.979 -13.590 1.00 88.81 212 TYR A CA 1
ATOM 1689 C C . TYR A 1 212 ? 10.018 -7.988 -12.684 1.00 88.81 212 TYR A C 1
ATOM 1691 O O . TYR A 1 212 ? 10.560 -6.937 -12.345 1.00 88.81 212 TYR A O 1
ATOM 1699 N N . ILE A 1 213 ? 8.810 -8.331 -12.250 1.00 87.50 213 ILE A N 1
ATOM 1700 C CA . ILE A 1 213 ? 8.153 -7.590 -11.174 1.00 87.50 213 ILE A CA 1
ATOM 1701 C C . ILE A 1 213 ? 8.893 -7.936 -9.884 1.00 87.50 213 ILE A C 1
ATOM 1703 O O . ILE A 1 213 ? 8.973 -9.109 -9.519 1.00 87.50 213 ILE A O 1
ATOM 1707 N N . ASN A 1 214 ? 9.477 -6.921 -9.247 1.00 70.06 214 ASN A N 1
ATOM 1708 C CA . ASN A 1 214 ? 10.345 -7.081 -8.092 1.00 70.06 214 ASN A CA 1
ATOM 1709 C C . ASN A 1 214 ? 9.596 -7.812 -6.973 1.00 70.06 214 ASN A C 1
ATOM 1711 O O . ASN A 1 214 ? 8.510 -7.396 -6.564 1.00 70.06 214 ASN A O 1
ATOM 1715 N N . LEU A 1 215 ? 10.183 -8.912 -6.512 1.00 57.59 215 LEU A N 1
ATOM 1716 C CA . LEU A 1 215 ? 9.672 -9.704 -5.409 1.00 57.59 215 LEU A CA 1
ATOM 1717 C C . LEU A 1 215 ? 10.661 -9.573 -4.264 1.00 57.59 215 LEU A C 1
ATOM 1719 O O . LEU A 1 215 ? 11.805 -10.004 -4.412 1.00 57.59 215 LEU A O 1
ATOM 1723 N N . PRO A 1 216 ? 10.260 -8.977 -3.135 1.00 50.28 216 PRO A N 1
ATOM 1724 C CA . PRO A 1 216 ? 11.154 -8.816 -2.013 1.00 50.28 216 PRO A CA 1
ATOM 1725 C C . PRO A 1 216 ? 11.596 -10.193 -1.523 1.00 50.28 216 PRO A C 1
ATOM 1727 O O . PRO A 1 216 ? 10.786 -11.072 -1.232 1.00 50.28 216 PRO A O 1
ATOM 1730 N N . ASP A 1 217 ? 12.906 -10.345 -1.372 1.00 43.88 217 ASP A N 1
ATOM 1731 C CA . ASP A 1 217 ? 13.586 -11.540 -0.865 1.00 43.88 217 ASP A CA 1
ATOM 1732 C C . ASP A 1 217 ? 13.398 -11.733 0.660 1.00 43.88 217 ASP A C 1
ATOM 1734 O O . ASP A 1 217 ? 14.176 -12.411 1.338 1.00 43.88 217 ASP A O 1
ATOM 1738 N N . SER A 1 218 ? 12.385 -11.104 1.269 1.00 42.56 218 SER A N 1
ATOM 1739 C CA . SER A 1 218 ? 12.187 -11.215 2.710 1.00 42.56 218 SER A CA 1
ATOM 1740 C C . SER A 1 218 ? 11.481 -12.525 3.037 1.00 42.56 218 SER A C 1
ATOM 1742 O O . SER A 1 218 ? 10.256 -12.600 3.044 1.00 42.56 218 SER A O 1
ATOM 1744 N N . MET A 1 219 ? 12.277 -13.532 3.403 1.00 40.75 219 MET A N 1
ATOM 1745 C CA . MET A 1 219 ? 11.887 -14.818 4.013 1.00 40.75 219 MET A CA 1
ATOM 1746 C C . MET A 1 219 ? 11.066 -14.704 5.324 1.00 40.75 219 MET A C 1
ATOM 1748 O O . MET A 1 219 ? 11.043 -15.639 6.123 1.00 40.75 219 MET A O 1
ATOM 1752 N N . VAL A 1 220 ? 10.464 -13.550 5.609 1.00 44.00 220 VAL A N 1
ATOM 1753 C CA . VAL A 1 220 ? 9.784 -13.248 6.873 1.00 44.00 220 VAL A CA 1
ATOM 1754 C C . VAL A 1 220 ? 8.267 -13.406 6.745 1.00 44.00 220 VAL A C 1
ATOM 1756 O O . VAL A 1 220 ? 7.643 -13.788 7.730 1.00 44.00 220 VAL A O 1
ATOM 1759 N N . ASP A 1 221 ? 7.702 -13.231 5.545 1.00 51.22 221 ASP A N 1
ATOM 1760 C CA . ASP A 1 221 ? 6.273 -13.414 5.282 1.00 51.22 221 ASP A CA 1
ATOM 1761 C C . ASP A 1 221 ? 6.069 -14.381 4.101 1.00 51.22 221 ASP A C 1
ATOM 1763 O O . ASP A 1 221 ? 6.592 -14.170 3.010 1.00 51.22 221 ASP A O 1
ATOM 1767 N N . GLU A 1 222 ? 5.297 -15.455 4.305 1.00 58.91 222 GLU A N 1
ATOM 1768 C CA . GLU A 1 222 ? 4.914 -16.452 3.279 1.00 58.91 222 GLU A CA 1
ATOM 1769 C C . GLU A 1 222 ? 3.894 -15.884 2.262 1.00 58.91 222 GLU A C 1
ATOM 1771 O O . GLU A 1 222 ? 2.981 -16.579 1.820 1.00 58.91 222 GLU A O 1
ATOM 1776 N N . VAL A 1 223 ? 3.986 -14.593 1.928 1.00 64.12 223 VAL A N 1
ATOM 1777 C CA . VAL A 1 223 ? 3.021 -13.886 1.080 1.00 64.12 223 VAL A CA 1
ATOM 1778 C C . VAL A 1 223 ? 3.752 -13.170 -0.045 1.00 64.12 223 VAL A C 1
ATOM 1780 O O . VAL A 1 223 ? 4.647 -12.363 0.183 1.00 64.12 223 VAL A O 1
ATOM 1783 N N . ASN A 1 224 ? 3.329 -13.441 -1.278 1.00 79.56 224 ASN A N 1
ATOM 1784 C CA . ASN A 1 224 ? 3.839 -12.755 -2.456 1.00 79.56 224 ASN A CA 1
ATOM 1785 C C . ASN A 1 224 ? 3.356 -11.290 -2.480 1.00 79.56 224 ASN A C 1
ATOM 1787 O O . ASN A 1 224 ? 2.146 -11.044 -2.481 1.00 79.56 224 ASN A O 1
ATOM 1791 N N . GLU A 1 225 ? 4.278 -10.319 -2.527 1.00 82.44 225 GLU A N 1
ATOM 1792 C CA . GLU A 1 225 ? 3.950 -8.880 -2.481 1.00 82.44 225 GLU A CA 1
ATOM 1793 C C . GLU A 1 225 ? 2.952 -8.480 -3.577 1.00 82.44 225 GLU A C 1
ATOM 1795 O O . GLU A 1 225 ? 1.953 -7.808 -3.304 1.00 82.44 225 GLU A O 1
ATOM 1800 N N . MET A 1 226 ? 3.176 -8.941 -4.812 1.00 88.62 226 MET A N 1
ATOM 1801 C CA . MET A 1 226 ? 2.301 -8.621 -5.939 1.00 88.62 226 MET A CA 1
ATOM 1802 C C . MET A 1 226 ? 0.897 -9.210 -5.750 1.00 88.62 226 MET A C 1
ATOM 1804 O O . MET A 1 226 ? -0.089 -8.569 -6.116 1.00 88.62 226 MET A O 1
ATOM 1808 N N . SER A 1 227 ? 0.774 -10.386 -5.123 1.00 90.19 227 SER A N 1
ATOM 1809 C CA . SER A 1 227 ? -0.543 -10.936 -4.772 1.00 90.19 227 SER A CA 1
ATOM 1810 C C . SER A 1 227 ? -1.296 -10.034 -3.789 1.00 90.19 227 SER A C 1
ATOM 1812 O O . SER A 1 227 ? -2.479 -9.741 -3.999 1.00 90.19 227 SER A O 1
ATOM 1814 N N . GLY A 1 228 ? -0.611 -9.539 -2.752 1.00 88.44 228 GLY A N 1
ATOM 1815 C CA . GLY A 1 228 ? -1.184 -8.595 -1.788 1.00 88.44 228 GLY A CA 1
ATOM 1816 C C . GLY A 1 228 ? -1.626 -7.286 -2.449 1.00 88.44 228 GLY A C 1
ATOM 1817 O O . GLY A 1 228 ? -2.758 -6.837 -2.250 1.00 88.44 228 GLY A O 1
ATOM 1818 N N . LYS A 1 229 ? -0.784 -6.721 -3.323 1.00 91.38 229 LYS A N 1
ATOM 1819 C CA . LYS A 1 229 ? -1.099 -5.503 -4.089 1.00 91.38 229 LYS A CA 1
ATOM 1820 C C . LYS A 1 229 ? -2.294 -5.693 -5.029 1.00 91.38 229 LYS A C 1
ATOM 1822 O O . LYS A 1 229 ? -3.166 -4.824 -5.093 1.00 91.38 229 LYS A O 1
ATOM 1827 N N . LEU A 1 230 ? -2.394 -6.841 -5.704 1.00 93.12 230 LEU A N 1
ATOM 1828 C CA . LEU A 1 230 ? -3.557 -7.209 -6.522 1.00 93.12 230 LEU A CA 1
ATOM 1829 C C . LEU A 1 230 ? -4.838 -7.333 -5.689 1.00 93.12 230 LEU A C 1
ATOM 1831 O O . LEU A 1 230 ? -5.907 -6.903 -6.127 1.00 93.12 230 LEU A O 1
ATOM 1835 N N . GLU A 1 231 ? -4.749 -7.910 -4.489 1.00 91.94 231 GLU A N 1
ATOM 1836 C CA . GLU A 1 231 ? -5.889 -7.997 -3.579 1.00 91.94 231 GLU A CA 1
ATOM 1837 C C . GLU A 1 231 ? -6.392 -6.61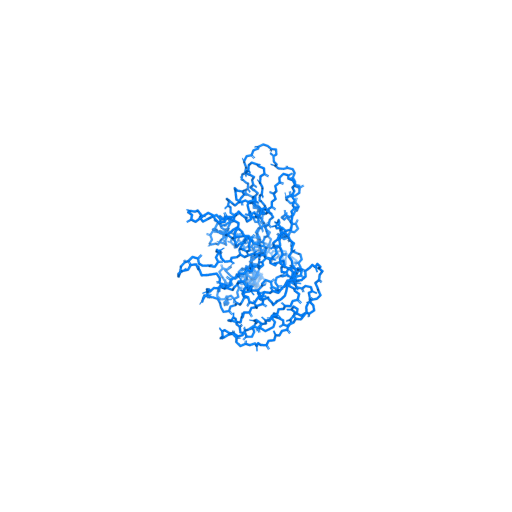0 -3.166 1.00 91.94 231 GLU A C 1
ATOM 1839 O O . GLU A 1 231 ? -7.595 -6.336 -3.215 1.00 91.94 231 GLU A O 1
ATOM 1844 N N . ASP A 1 232 ? -5.476 -5.722 -2.785 1.00 91.19 232 ASP A N 1
ATOM 1845 C CA . ASP A 1 232 ? -5.814 -4.367 -2.366 1.00 91.19 232 ASP A CA 1
ATOM 1846 C C . ASP A 1 232 ? -6.377 -3.530 -3.522 1.00 91.19 232 ASP A C 1
ATOM 1848 O O . ASP A 1 232 ? -7.378 -2.831 -3.331 1.00 91.19 232 ASP A O 1
ATOM 1852 N N . ALA A 1 233 ? -5.821 -3.664 -4.731 1.00 93.25 233 ALA A N 1
ATOM 1853 C CA . ALA A 1 233 ? -6.324 -3.007 -5.936 1.00 93.25 233 ALA A CA 1
ATOM 1854 C C . ALA A 1 233 ? -7.785 -3.380 -6.245 1.00 93.25 233 ALA A C 1
ATOM 1856 O O . ALA A 1 233 ? -8.602 -2.502 -6.535 1.00 93.25 233 ALA A O 1
ATOM 1857 N N . ARG A 1 234 ? -8.155 -4.663 -6.114 1.00 90.06 234 ARG A N 1
ATOM 1858 C CA . ARG A 1 234 ? -9.530 -5.147 -6.366 1.00 90.06 234 ARG A CA 1
ATOM 1859 C C . ARG A 1 234 ? -10.567 -4.603 -5.402 1.00 90.06 234 ARG A C 1
ATOM 1861 O O . ARG A 1 234 ? -11.741 -4.496 -5.749 1.00 90.06 234 ARG A O 1
ATOM 1868 N N . LEU A 1 235 ? -10.156 -4.274 -4.182 1.00 88.75 235 LEU A N 1
ATOM 1869 C CA . LEU A 1 235 ? -11.066 -3.755 -3.163 1.00 88.75 235 LEU A CA 1
ATOM 1870 C C . LEU A 1 235 ? -11.454 -2.293 -3.427 1.00 88.75 235 LEU A C 1
ATOM 1872 O O . LEU A 1 235 ? -12.336 -1.769 -2.743 1.00 88.75 235 LEU A O 1
ATOM 1876 N N . GLY A 1 236 ? -10.843 -1.671 -4.438 1.00 87.94 236 GLY A N 1
ATOM 1877 C CA . GLY A 1 236 ? -11.201 -0.360 -4.948 1.00 87.94 236 GLY A CA 1
ATOM 1878 C C . GLY A 1 236 ? -10.825 0.784 -4.011 1.00 87.94 236 GLY A C 1
ATOM 1879 O O . GLY A 1 236 ? -10.078 0.632 -3.043 1.00 87.94 236 GLY A O 1
ATOM 1880 N N . GLU A 1 237 ? -11.357 1.963 -4.328 1.00 88.88 237 GLU A N 1
ATOM 1881 C CA . GLU A 1 237 ? -11.025 3.204 -3.631 1.00 88.88 237 GLU A CA 1
ATOM 1882 C C . GLU A 1 237 ? -11.513 3.208 -2.171 1.00 88.88 237 GLU A C 1
ATOM 1884 O O . GLU A 1 237 ? -12.705 3.060 -1.867 1.00 88.88 237 GLU A O 1
ATOM 1889 N N . ARG A 1 238 ? -10.582 3.454 -1.248 1.00 91.00 238 ARG A N 1
ATOM 1890 C CA . ARG A 1 238 ? -10.802 3.438 0.201 1.00 91.00 238 ARG A CA 1
ATOM 1891 C C . ARG A 1 238 ? -11.199 4.805 0.735 1.00 91.00 238 ARG A C 1
ATOM 1893 O O . ARG A 1 238 ? -11.003 5.854 0.124 1.00 91.00 238 ARG A O 1
ATOM 1900 N N . SER A 1 239 ? -11.709 4.818 1.969 1.00 92.31 239 SER A N 1
ATOM 1901 C CA . SER A 1 239 ? -11.983 6.080 2.669 1.00 92.31 239 SER A CA 1
ATOM 1902 C C . SER A 1 239 ? -10.712 6.907 2.898 1.00 92.31 239 SER A C 1
ATOM 1904 O O . SER A 1 239 ? -10.790 8.136 2.882 1.00 92.31 239 SER A O 1
ATOM 1906 N N . VAL A 1 240 ? -9.562 6.259 3.124 1.00 95.25 240 VAL A N 1
ATOM 1907 C CA . VAL A 1 240 ? -8.279 6.959 3.283 1.00 95.25 240 VAL A CA 1
ATOM 1908 C C . VAL A 1 240 ? -7.812 7.593 1.975 1.00 95.25 240 VAL A C 1
ATOM 1910 O O . VAL A 1 240 ? -7.420 8.753 2.021 1.00 95.25 240 VAL A O 1
ATOM 1913 N N . ASP A 1 241 ? -7.993 6.919 0.836 1.00 95.44 241 ASP A N 1
ATOM 1914 C CA . ASP A 1 241 ? -7.634 7.426 -0.498 1.00 95.44 241 ASP A CA 1
ATOM 1915 C C . ASP A 1 241 ? -8.389 8.728 -0.800 1.00 95.44 241 ASP A C 1
ATOM 1917 O O . ASP A 1 241 ? -7.796 9.767 -1.091 1.00 95.44 241 ASP A O 1
ATOM 1921 N N . LYS A 1 242 ? -9.713 8.722 -0.586 1.00 94.69 242 LYS A N 1
ATOM 1922 C CA . LYS A 1 242 ? -10.568 9.912 -0.746 1.00 94.69 242 LYS A CA 1
ATOM 1923 C C . LYS A 1 242 ? -10.136 11.066 0.156 1.00 94.69 242 LYS A C 1
ATOM 1925 O O . LYS A 1 242 ? -10.156 12.225 -0.251 1.00 94.69 242 LYS A O 1
ATOM 1930 N N . LYS A 1 243 ? -9.773 10.763 1.408 1.00 96.31 243 LYS A N 1
ATOM 1931 C CA . LYS A 1 243 ? -9.315 11.769 2.379 1.00 96.31 243 LYS A CA 1
ATOM 1932 C C . LYS A 1 243 ? -7.951 12.335 1.995 1.00 96.31 243 LYS A C 1
ATOM 1934 O O . LYS A 1 243 ? -7.769 13.537 2.155 1.00 96.31 243 LYS A O 1
ATOM 1939 N N . ALA A 1 244 ? -7.023 11.498 1.536 1.00 96.25 244 ALA A N 1
ATOM 1940 C CA . ALA A 1 244 ? -5.693 11.918 1.111 1.00 96.25 244 ALA A CA 1
ATOM 1941 C C . ALA A 1 244 ? -5.795 12.824 -0.117 1.00 96.25 244 ALA A C 1
ATOM 1943 O O . ALA A 1 244 ? -5.290 13.942 -0.093 1.00 96.25 244 ALA A O 1
ATOM 1944 N N . LEU A 1 245 ? -6.578 12.418 -1.119 1.00 95.38 245 LEU A N 1
ATOM 1945 C CA . LEU A 1 245 ? -6.822 13.223 -2.312 1.00 95.38 245 LEU A CA 1
ATOM 1946 C C . LEU A 1 245 ? -7.462 14.578 -1.975 1.00 95.38 245 LEU A C 1
ATOM 1948 O O . LEU A 1 245 ? -6.957 15.613 -2.392 1.00 95.38 245 LEU A O 1
ATOM 1952 N N . ALA A 1 246 ? -8.515 14.598 -1.152 1.00 94.31 246 ALA A N 1
ATOM 1953 C CA . ALA A 1 246 ? -9.176 15.844 -0.746 1.00 94.31 246 ALA A CA 1
ATOM 1954 C C . ALA A 1 246 ? -8.287 16.774 0.103 1.00 94.31 246 ALA A C 1
ATOM 1956 O O . ALA A 1 246 ? -8.544 17.976 0.198 1.00 94.31 246 ALA A O 1
ATOM 1957 N N . LEU A 1 247 ? -7.278 16.223 0.783 1.00 9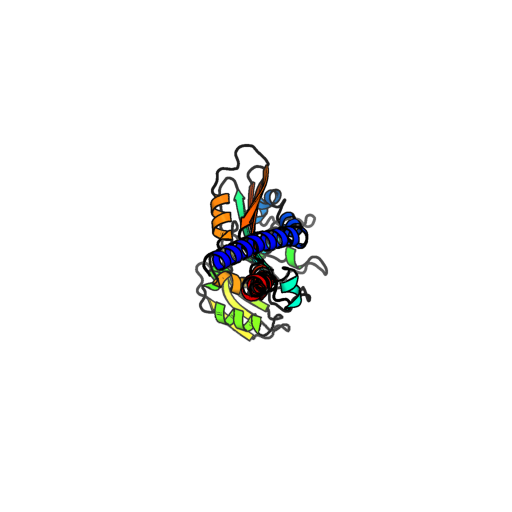2.75 247 LEU A N 1
ATOM 1958 C CA . LEU A 1 247 ? -6.259 17.007 1.476 1.00 92.75 247 LEU A CA 1
ATOM 1959 C C . LEU A 1 247 ? -5.197 17.524 0.504 1.00 92.75 247 LEU A C 1
ATOM 1961 O O . LEU A 1 247 ? -4.701 18.624 0.724 1.00 92.75 247 LEU A O 1
ATOM 1965 N N . ALA A 1 248 ? -4.848 16.760 -0.526 1.00 92.00 248 ALA A N 1
ATOM 1966 C CA . ALA A 1 248 ? -3.838 17.142 -1.503 1.00 92.00 248 ALA A CA 1
ATOM 1967 C C . ALA A 1 248 ? -4.317 18.267 -2.441 1.00 92.00 248 ALA A C 1
ATOM 1969 O O . ALA A 1 248 ? -3.538 19.122 -2.835 1.00 92.00 248 ALA A O 1
ATOM 1970 N N . THR A 1 249 ? -5.620 18.345 -2.724 1.00 87.38 249 THR A N 1
ATOM 1971 C CA . THR A 1 249 ? -6.224 19.404 -3.559 1.00 87.38 249 THR A CA 1
ATOM 1972 C C . THR A 1 249 ? -6.439 20.740 -2.833 1.00 87.38 249 THR A C 1
ATOM 1974 O O . THR A 1 249 ? -7.246 21.554 -3.273 1.00 87.38 249 THR A O 1
ATOM 1977 N N . GLN A 1 250 ? -5.827 20.946 -1.668 1.00 85.38 250 GLN A N 1
ATOM 1978 C CA . GLN A 1 250 ? -5.899 22.219 -0.946 1.00 85.38 250 GLN A CA 1
ATOM 1979 C C . GLN A 1 250 ? -4.652 23.037 -1.280 1.00 85.38 250 GLN A C 1
ATOM 1981 O O . GLN A 1 250 ? -3.561 22.471 -1.312 1.00 85.38 250 GLN A O 1
ATOM 1986 N N . ASP A 1 251 ? -4.796 24.349 -1.473 1.00 70.19 251 ASP A N 1
ATOM 1987 C CA . ASP A 1 251 ? -3.658 25.241 -1.722 1.00 70.19 251 ASP A CA 1
ATOM 1988 C C . ASP A 1 251 ? -2.759 25.299 -0.479 1.00 70.19 251 ASP A C 1
ATOM 1990 O O . ASP A 1 251 ? -3.185 25.746 0.591 1.00 70.19 251 ASP A O 1
ATOM 1994 N N . ILE A 1 252 ? -1.531 24.774 -0.589 1.00 77.19 252 ILE A N 1
ATOM 1995 C CA . ILE A 1 252 ? -0.640 24.593 0.573 1.00 77.19 252 ILE A CA 1
ATOM 1996 C C . ILE A 1 252 ? 0.798 25.080 0.391 1.00 77.19 252 ILE A C 1
ATOM 1998 O O . ILE A 1 252 ? 1.501 25.194 1.394 1.00 77.19 252 ILE A O 1
ATOM 2002 N N . PHE A 1 253 ? 1.221 25.420 -0.829 1.00 81.62 253 PHE A N 1
ATOM 2003 C CA . PHE A 1 253 ? 2.554 25.984 -1.087 1.00 81.62 253 PHE A CA 1
ATOM 2004 C C . PHE A 1 253 ? 2.703 27.422 -0.560 1.00 81.62 253 PHE A C 1
ATOM 2006 O O . PHE A 1 253 ? 3.806 27.956 -0.438 1.00 81.62 253 PHE A O 1
ATOM 2013 N N . GLU A 1 254 ? 1.595 28.057 -0.166 1.00 75.44 254 GLU A N 1
ATOM 2014 C CA . GLU A 1 254 ? 1.619 29.365 0.477 1.00 75.44 254 GLU A CA 1
ATOM 2015 C C . GLU A 1 254 ? 2.179 29.271 1.904 1.00 75.44 254 GLU A C 1
ATOM 2017 O O . GLU A 1 254 ? 1.544 28.749 2.826 1.00 75.44 254 GLU A O 1
ATOM 2022 N N . GLY A 1 255 ? 3.371 29.833 2.118 1.00 72.06 255 GLY A N 1
ATOM 2023 C CA . GLY A 1 255 ? 3.971 30.007 3.445 1.00 72.06 255 GLY A CA 1
ATOM 2024 C C . GLY A 1 255 ? 5.142 29.081 3.778 1.00 72.06 255 GLY A C 1
ATOM 2025 O O . GLY A 1 255 ? 5.423 28.918 4.964 1.00 72.06 255 GLY A O 1
ATOM 2026 N N . GLY A 1 256 ? 5.808 28.520 2.764 1.00 78.62 256 GLY A N 1
ATOM 2027 C CA . GLY A 1 256 ? 7.069 27.784 2.902 1.00 78.62 256 GLY A CA 1
ATOM 2028 C C . GLY A 1 256 ? 6.925 26.403 3.542 1.00 78.62 256 GLY A C 1
ATOM 2029 O O . GLY A 1 256 ? 5.823 25.858 3.624 1.00 78.62 256 GLY A O 1
ATOM 2030 N N . ASP A 1 257 ? 8.053 25.859 3.997 1.00 88.31 257 ASP A N 1
ATOM 2031 C CA . ASP A 1 257 ? 8.144 24.500 4.530 1.00 88.31 257 ASP A CA 1
ATOM 2032 C C . ASP A 1 257 ? 7.262 24.302 5.766 1.00 88.31 257 ASP A C 1
ATOM 2034 O O . ASP A 1 257 ? 7.318 25.062 6.741 1.00 88.31 257 ASP A O 1
ATOM 2038 N N . LYS A 1 258 ? 6.441 23.251 5.742 1.00 88.94 258 LYS A N 1
ATOM 2039 C CA . LYS A 1 258 ? 5.482 22.932 6.805 1.00 88.94 258 LYS A CA 1
ATOM 2040 C C . LYS A 1 258 ? 5.380 21.428 6.985 1.00 88.94 258 LYS A C 1
ATOM 2042 O O . LYS A 1 258 ? 5.326 20.692 6.011 1.00 88.94 258 LYS A O 1
ATOM 2047 N N . SER A 1 259 ? 5.255 20.981 8.230 1.00 91.69 259 SER A N 1
ATOM 2048 C CA . SER A 1 259 ? 4.871 19.608 8.565 1.00 91.69 259 SER A CA 1
ATOM 2049 C C . SER A 1 259 ? 3.748 19.653 9.597 1.00 91.69 259 SER A C 1
ATOM 2051 O O . SER A 1 259 ? 3.878 20.261 10.662 1.00 91.69 259 SER A O 1
ATOM 2053 N N . GLU A 1 260 ? 2.602 19.071 9.255 1.00 92.44 260 GLU A N 1
ATOM 2054 C CA . GLU A 1 260 ? 1.409 19.027 10.088 1.00 92.44 260 GLU A CA 1
ATOM 2055 C C . GLU A 1 260 ? 0.941 17.585 10.284 1.00 92.44 260 GLU A C 1
ATOM 2057 O O . GLU A 1 260 ? 0.686 16.860 9.325 1.00 92.44 260 GLU A O 1
ATOM 2062 N N . VAL A 1 261 ? 0.727 17.200 11.546 1.00 94.06 261 VAL A N 1
ATOM 2063 C CA . VAL A 1 261 ? 0.144 15.906 11.917 1.00 94.06 261 VAL A CA 1
ATOM 2064 C C . VAL A 1 261 ? -1.148 16.132 12.697 1.00 94.06 261 VAL A C 1
ATOM 2066 O O . VAL A 1 261 ? -1.140 16.563 13.852 1.00 94.06 261 VAL A O 1
ATOM 2069 N N . LYS A 1 262 ? -2.283 15.802 12.081 1.00 94.94 262 LYS A N 1
ATOM 2070 C CA . LYS A 1 262 ? -3.622 15.880 12.681 1.00 94.94 262 LYS A CA 1
ATOM 2071 C C . LYS A 1 262 ? -4.176 14.484 12.922 1.00 94.94 262 LYS A C 1
ATOM 2073 O O . LYS A 1 262 ? -4.188 13.649 12.026 1.00 94.94 262 LYS A O 1
ATOM 2078 N N . ARG A 1 263 ? -4.713 14.241 14.118 1.00 94.06 263 ARG A N 1
ATOM 2079 C CA . ARG A 1 263 ? -5.343 12.960 14.475 1.00 94.06 263 ARG A CA 1
ATOM 2080 C C . ARG A 1 263 ? -6.828 13.135 14.749 1.00 94.06 263 ARG A C 1
ATOM 2082 O O . ARG A 1 263 ? -7.246 14.121 15.349 1.00 94.06 263 ARG A O 1
ATOM 2089 N N . SER A 1 264 ? -7.618 12.156 14.329 1.00 93.69 264 SER A N 1
ATOM 2090 C CA . SER A 1 264 ? -9.059 12.086 14.582 1.00 93.69 264 SER A CA 1
ATOM 2091 C C . SER A 1 264 ? -9.430 10.697 15.080 1.00 93.69 264 SER A C 1
ATOM 2093 O O . SER A 1 264 ? -8.948 9.704 14.542 1.00 93.69 264 SER A O 1
ATOM 2095 N N . TYR A 1 265 ? -10.268 10.626 16.110 1.00 92.44 265 TYR A N 1
ATOM 2096 C CA . TYR A 1 265 ? -10.647 9.374 16.763 1.00 92.44 265 TYR A CA 1
ATOM 2097 C C . TYR A 1 265 ? -12.103 9.047 16.443 1.00 92.44 265 TYR A C 1
ATOM 2099 O O . TYR A 1 265 ? -12.971 9.915 16.532 1.00 92.44 265 TYR A O 1
ATOM 2107 N N . GLY A 1 266 ? -12.356 7.797 16.068 1.00 88.44 266 GLY A N 1
ATOM 2108 C CA . GLY A 1 266 ? -13.685 7.255 15.819 1.00 88.44 266 GLY A CA 1
ATOM 2109 C C . GLY A 1 266 ? -13.949 6.037 16.697 1.00 88.44 266 GLY A C 1
ATOM 2110 O O . GLY A 1 266 ? -13.116 5.634 17.511 1.00 88.44 266 GLY A O 1
ATOM 2111 N N . PHE A 1 267 ? -15.127 5.438 16.543 1.00 87.56 267 PHE A N 1
ATOM 2112 C CA . PHE A 1 267 ? -15.398 4.149 17.166 1.00 87.56 267 PHE A CA 1
ATOM 2113 C C . PHE A 1 267 ? -14.657 3.036 16.414 1.00 87.56 267 PHE A C 1
ATOM 2115 O O . PHE A 1 267 ? -14.763 2.941 15.194 1.00 87.56 267 PHE A O 1
ATOM 2122 N N . GLY A 1 268 ? -13.903 2.216 17.144 1.00 88.69 268 GLY A N 1
ATOM 2123 C CA . GLY A 1 268 ? -13.118 1.098 16.627 1.00 88.69 268 GLY A CA 1
ATOM 2124 C C . GLY A 1 268 ? -11.943 1.496 15.738 1.00 88.69 268 GLY A C 1
ATOM 2125 O O . GLY A 1 268 ? -11.433 0.641 15.021 1.00 88.69 268 GLY A O 1
ATOM 2126 N N . GLY A 1 269 ? -11.515 2.759 15.757 1.00 92.94 269 GLY A N 1
ATOM 2127 C CA . GLY A 1 269 ? -10.403 3.208 14.932 1.00 92.94 269 GLY A CA 1
ATOM 2128 C C . GLY A 1 269 ? -9.968 4.646 15.199 1.00 92.94 269 GLY A C 1
ATOM 2129 O O . GLY A 1 269 ? -10.676 5.431 15.831 1.00 92.94 269 GLY A O 1
ATOM 2130 N N . TYR A 1 270 ? -8.797 5.020 14.697 1.00 94.00 270 TYR A N 1
ATOM 2131 C CA . TYR A 1 270 ? -8.400 6.424 14.571 1.00 94.00 270 TYR A CA 1
ATOM 2132 C C . TYR A 1 270 ? -7.698 6.655 13.235 1.00 94.00 270 TYR A C 1
ATOM 2134 O O . TYR A 1 270 ? -7.257 5.718 12.571 1.00 94.00 270 TYR A O 1
ATOM 2142 N N . THR A 1 271 ? -7.651 7.909 12.803 1.00 96.38 271 THR A N 1
ATOM 2143 C CA . THR A 1 271 ? -6.996 8.320 11.562 1.00 96.38 271 THR A CA 1
ATOM 2144 C C . THR A 1 271 ? -5.959 9.390 11.866 1.00 96.38 271 THR A C 1
ATOM 2146 O O . THR A 1 271 ? -6.302 10.403 12.487 1.00 96.38 271 THR A O 1
ATOM 2149 N N . THR A 1 272 ? -4.737 9.189 11.386 1.00 96.94 272 THR A N 1
ATOM 2150 C CA . THR A 1 272 ? -3.685 10.202 11.304 1.00 96.94 272 THR A CA 1
ATOM 2151 C C . THR A 1 272 ? -3.678 10.795 9.896 1.00 96.94 272 THR A C 1
ATOM 2153 O O . THR A 1 272 ? -3.796 10.082 8.904 1.00 96.94 272 THR A O 1
ATOM 2156 N N . LYS A 1 273 ? -3.582 12.119 9.814 1.00 97.06 273 LYS A N 1
ATOM 2157 C CA . LYS A 1 273 ? -3.393 12.892 8.589 1.00 97.06 273 LYS A CA 1
ATOM 2158 C C . LYS A 1 273 ? -2.071 13.625 8.726 1.00 97.06 273 LYS A C 1
ATOM 2160 O O . LYS A 1 273 ? -1.924 14.422 9.652 1.00 97.06 273 LYS A O 1
ATOM 2165 N N . ILE A 1 274 ? -1.149 13.342 7.829 1.00 95.75 274 ILE A N 1
ATOM 2166 C CA . ILE A 1 274 ? 0.174 13.943 7.754 1.00 95.75 274 ILE A CA 1
ATOM 2167 C C . ILE A 1 274 ? 0.182 14.782 6.482 1.00 95.75 274 ILE A C 1
ATOM 2169 O O . ILE A 1 274 ? -0.237 14.306 5.427 1.00 95.75 274 ILE A O 1
ATOM 2173 N N . ARG A 1 275 ? 0.597 16.038 6.592 1.00 94.69 275 ARG A N 1
ATOM 2174 C CA . ARG A 1 275 ? 0.806 16.931 5.455 1.00 94.69 275 ARG A CA 1
ATOM 2175 C C . ARG A 1 275 ? 2.178 17.555 5.594 1.00 94.69 275 ARG A C 1
ATOM 2177 O O . ARG A 1 275 ? 2.449 18.197 6.604 1.00 94.69 275 ARG A O 1
ATOM 2184 N N . GLU A 1 276 ? 2.989 17.406 4.566 1.00 94.88 276 GLU A N 1
ATOM 2185 C CA . GLU A 1 276 ? 4.329 17.964 4.492 1.00 94.88 276 GLU A CA 1
ATOM 2186 C C . GLU A 1 276 ? 4.472 18.781 3.211 1.00 94.88 276 GLU A C 1
ATOM 2188 O O . GLU A 1 276 ? 3.991 18.374 2.156 1.00 94.88 276 GLU A O 1
ATOM 2193 N N . VAL A 1 277 ? 5.106 19.942 3.326 1.00 93.94 277 VAL A N 1
ATOM 2194 C CA . VAL A 1 277 ? 5.483 20.834 2.228 1.00 93.94 277 VAL A CA 1
ATOM 2195 C C . VAL A 1 277 ? 6.956 21.160 2.408 1.00 93.94 277 VAL A C 1
ATOM 2197 O O . VAL A 1 277 ? 7.367 21.516 3.515 1.00 93.94 277 VAL A O 1
ATOM 2200 N N . ASN A 1 278 ? 7.730 21.031 1.339 1.00 92.38 278 ASN A N 1
ATOM 2201 C CA . ASN A 1 278 ? 9.135 21.399 1.268 1.00 92.38 278 ASN A CA 1
ATOM 2202 C C . ASN A 1 278 ? 9.386 22.100 -0.074 1.00 92.38 278 ASN A C 1
ATOM 2204 O O . ASN A 1 278 ? 9.328 21.464 -1.127 1.00 92.38 278 ASN A O 1
ATOM 2208 N N . GLY A 1 279 ? 9.601 23.414 -0.045 1.00 90.56 279 GLY A N 1
ATOM 2209 C CA . GLY A 1 279 ? 9.680 24.233 -1.254 1.00 90.56 279 GLY A CA 1
ATOM 2210 C C . GLY A 1 279 ? 8.449 24.060 -2.151 1.00 90.56 279 GLY A C 1
ATOM 2211 O O . GLY A 1 279 ? 7.320 24.289 -1.718 1.00 90.56 279 GLY A O 1
ATOM 2212 N N . ASP A 1 280 ? 8.687 23.624 -3.387 1.00 91.75 280 ASP A N 1
ATOM 2213 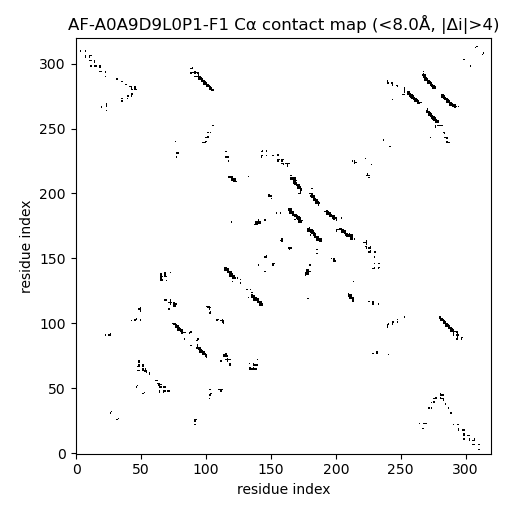C CA . ASP A 1 280 ? 7.659 23.393 -4.411 1.00 91.75 280 ASP A CA 1
ATOM 2214 C C . ASP A 1 280 ? 7.058 21.975 -4.353 1.00 91.75 280 ASP A C 1
ATOM 2216 O O . ASP A 1 280 ? 6.272 21.607 -5.221 1.00 91.75 280 ASP A O 1
ATOM 2220 N N . ASN A 1 281 ? 7.405 21.183 -3.332 1.00 93.19 281 ASN A N 1
ATOM 2221 C CA . ASN A 1 281 ? 7.040 19.775 -3.208 1.00 93.19 281 ASN A CA 1
ATOM 2222 C C . ASN A 1 281 ? 6.154 19.514 -1.994 1.00 93.19 281 ASN A C 1
ATOM 2224 O O . ASN A 1 281 ? 6.329 20.110 -0.929 1.00 93.19 281 ASN A O 1
ATOM 2228 N N . ALA A 1 282 ? 5.209 18.594 -2.135 1.00 94.31 282 ALA A N 1
ATOM 2229 C CA . ALA A 1 282 ? 4.293 18.227 -1.075 1.00 94.31 282 ALA A CA 1
ATOM 2230 C C . ALA A 1 282 ? 4.046 16.720 -1.001 1.00 94.31 282 ALA A C 1
ATOM 2232 O O . ALA A 1 282 ? 4.121 15.976 -1.982 1.00 94.31 282 ALA A O 1
ATOM 2233 N N . MET A 1 283 ? 3.702 16.281 0.206 1.00 95.62 283 MET A N 1
ATOM 2234 C CA . MET A 1 283 ? 3.230 14.936 0.481 1.00 95.62 283 MET A CA 1
ATOM 2235 C C . MET A 1 283 ? 2.078 14.975 1.476 1.00 95.62 283 MET A C 1
ATOM 2237 O O . MET A 1 283 ? 2.119 15.650 2.507 1.00 95.62 283 MET A O 1
ATOM 2241 N N . VAL A 1 284 ? 1.041 14.205 1.175 1.00 96.25 284 VAL A N 1
ATOM 2242 C CA . VAL A 1 284 ? -0.064 13.931 2.081 1.00 96.25 284 VAL A CA 1
ATOM 2243 C C . VAL A 1 284 ? -0.114 12.438 2.344 1.00 96.25 284 VAL A C 1
ATOM 2245 O O . VAL A 1 284 ? -0.245 11.650 1.411 1.00 96.25 284 VAL A O 1
ATOM 2248 N N . THR A 1 285 ? -0.116 12.067 3.620 1.00 97.12 285 THR A N 1
ATOM 2249 C CA . THR A 1 285 ? -0.330 10.685 4.051 1.00 97.12 285 THR A CA 1
ATOM 2250 C C . THR A 1 285 ? -1.542 10.606 4.961 1.00 97.12 285 THR A C 1
ATOM 2252 O O . THR A 1 285 ? -1.675 11.363 5.926 1.00 97.12 285 THR A O 1
ATOM 2255 N N . VAL A 1 286 ? -2.440 9.667 4.685 1.00 97.44 286 VAL A N 1
ATOM 2256 C CA . VAL A 1 286 ? -3.571 9.353 5.557 1.00 97.44 286 VAL A CA 1
ATOM 2257 C C . VAL A 1 286 ? -3.468 7.904 5.997 1.00 97.44 286 VAL A C 1
ATOM 2259 O O . VAL A 1 286 ? -3.544 6.995 5.178 1.00 97.44 286 VAL A O 1
ATOM 2262 N N . ILE A 1 287 ? -3.347 7.705 7.307 1.00 96.38 287 ILE A N 1
ATOM 2263 C CA . ILE A 1 287 ? -3.217 6.392 7.940 1.00 96.38 287 ILE A CA 1
ATOM 2264 C C . ILE A 1 287 ? -4.452 6.158 8.799 1.00 96.38 287 ILE A C 1
ATOM 2266 O O . ILE A 1 287 ? -4.773 6.972 9.668 1.00 96.38 287 ILE A O 1
ATOM 2270 N N . HIS A 1 288 ? -5.166 5.061 8.579 1.00 95.81 288 HIS A N 1
ATOM 2271 C CA . HIS A 1 288 ? -6.287 4.652 9.413 1.00 95.81 288 HIS A CA 1
ATOM 2272 C C . HIS A 1 288 ? -5.985 3.335 10.112 1.00 95.81 288 HIS A C 1
ATOM 2274 O O . HIS A 1 288 ? -5.869 2.305 9.465 1.00 95.81 288 HIS A O 1
ATOM 2280 N N . HIS A 1 289 ? -5.935 3.373 11.441 1.00 93.69 289 HIS A N 1
ATOM 2281 C CA . HIS A 1 289 ? -5.834 2.181 12.272 1.00 93.69 289 HIS A CA 1
ATOM 2282 C C . HIS A 1 289 ? -7.235 1.741 12.689 1.00 93.69 289 HIS A C 1
ATOM 2284 O O . HIS A 1 289 ? -7.943 2.495 13.365 1.00 93.69 289 HIS A O 1
ATOM 2290 N N . SER A 1 290 ? -7.614 0.522 12.320 1.00 92.00 290 SER A N 1
ATOM 2291 C CA . SER A 1 290 ? -8.869 -0.127 12.687 1.00 92.00 290 SER A CA 1
ATOM 2292 C C . SER A 1 290 ? -8.612 -1.238 13.697 1.00 92.00 290 SER A C 1
ATOM 2294 O O . SER A 1 290 ? -7.907 -2.204 13.433 1.00 92.00 290 SER A O 1
ATOM 2296 N N . TYR A 1 291 ? -9.231 -1.121 14.864 1.00 90.44 291 TYR A N 1
ATOM 2297 C CA . TYR A 1 291 ? -9.166 -2.089 15.963 1.0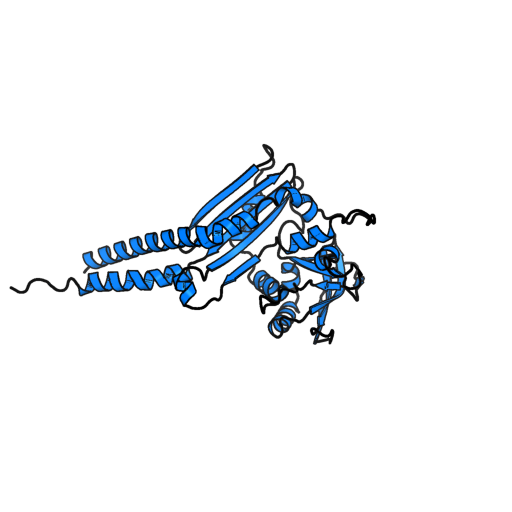0 90.44 291 TYR A CA 1
ATOM 2298 C C . TYR A 1 291 ? -10.554 -2.520 16.427 1.00 90.44 291 TYR A C 1
ATOM 2300 O O . TYR A 1 291 ? -10.760 -2.968 17.559 1.00 90.44 291 TYR A O 1
ATOM 2308 N N . MET A 1 292 ? -11.524 -2.396 15.523 1.00 88.69 292 MET A N 1
ATOM 2309 C CA . MET A 1 292 ? -12.928 -2.696 15.765 1.00 88.69 292 MET A CA 1
ATOM 2310 C C . MET A 1 292 ? -13.127 -4.101 16.347 1.00 88.69 292 MET A C 1
ATOM 2312 O O . MET A 1 292 ? -13.887 -4.263 17.300 1.00 88.69 292 MET A O 1
ATOM 2316 N N . LYS A 1 293 ? -12.402 -5.103 15.828 1.00 85.88 293 LYS A N 1
ATOM 2317 C CA . LYS A 1 293 ? -12.463 -6.499 16.295 1.00 85.88 293 LYS A CA 1
ATOM 2318 C C . LYS A 1 293 ? -12.168 -6.606 17.798 1.00 85.88 293 LYS A C 1
ATOM 2320 O O . LYS A 1 293 ? -12.967 -7.171 18.544 1.00 85.88 293 LYS A O 1
ATOM 2325 N N . GLY A 1 294 ? -11.069 -5.999 18.253 1.00 86.31 294 GLY A N 1
ATOM 2326 C CA . GLY A 1 294 ? -10.691 -5.976 19.669 1.00 86.31 294 GLY A CA 1
ATOM 2327 C C . GLY A 1 294 ? -11.678 -5.183 20.531 1.00 86.31 294 GLY A C 1
ATOM 2328 O O . GLY A 1 294 ? -12.089 -5.656 21.590 1.00 86.31 294 GLY A O 1
ATOM 2329 N N . SER A 1 295 ? -12.135 -4.018 20.055 1.00 87.69 295 SER A N 1
ATOM 2330 C CA . SER A 1 295 ? -13.146 -3.208 20.755 1.00 87.69 295 SER A CA 1
ATOM 2331 C C . SER A 1 295 ? -14.447 -3.971 20.992 1.00 87.69 295 SER A C 1
ATOM 2333 O O . SER A 1 295 ? -14.967 -3.969 22.107 1.00 87.69 295 SER A O 1
ATOM 2335 N N . LEU A 1 296 ? -14.966 -4.657 19.972 1.00 87.56 296 LEU A N 1
ATOM 2336 C CA . LEU A 1 296 ? -16.195 -5.444 20.085 1.00 87.56 296 LEU A CA 1
ATOM 2337 C C . LEU A 1 296 ? -16.036 -6.622 21.053 1.00 87.56 296 LEU A C 1
ATOM 2339 O O . LEU A 1 296 ? -16.933 -6.872 21.861 1.00 87.56 296 LEU A O 1
ATOM 2343 N N . LEU A 1 297 ? -14.890 -7.308 21.021 1.00 87.25 297 LEU A N 1
ATOM 2344 C CA . LEU A 1 297 ? -14.600 -8.419 21.928 1.00 87.25 297 LEU A CA 1
ATOM 2345 C C . LEU A 1 297 ? -14.581 -7.960 23.391 1.00 87.25 297 LEU A C 1
ATOM 2347 O O . LEU A 1 297 ? -15.258 -8.543 24.238 1.00 87.25 297 LEU A O 1
ATOM 2351 N N . TYR A 1 298 ? -13.867 -6.876 23.689 1.00 86.50 298 TYR A N 1
ATOM 2352 C CA . TYR A 1 298 ? -13.826 -6.319 25.039 1.00 86.50 298 TYR A CA 1
ATOM 2353 C C . TYR A 1 298 ? -15.180 -5.806 25.514 1.00 86.50 298 TYR A C 1
ATOM 2355 O O . TYR A 1 298 ? -15.524 -5.954 26.690 1.00 86.50 298 TYR A O 1
ATOM 2363 N N . LEU A 1 299 ? -15.979 -5.244 24.607 1.00 87.75 299 LEU A N 1
ATOM 2364 C CA . LEU A 1 299 ? -17.341 -4.853 24.932 1.00 87.75 299 LEU A CA 1
ATOM 2365 C C . LEU A 1 299 ? -18.204 -6.057 25.285 1.00 87.75 299 LEU A C 1
ATOM 2367 O O . LEU A 1 299 ? -18.930 -5.991 26.272 1.00 87.75 299 LEU A O 1
ATOM 2371 N N . ALA A 1 300 ? -18.089 -7.172 24.567 1.00 86.81 300 ALA A N 1
ATOM 2372 C CA . ALA A 1 300 ? -18.784 -8.397 24.945 1.00 86.81 300 ALA A CA 1
ATOM 2373 C C . ALA A 1 300 ? -18.346 -8.883 26.340 1.00 86.81 300 ALA A C 1
ATOM 2375 O O . ALA A 1 300 ? -19.192 -9.182 27.181 1.00 86.81 300 ALA A O 1
ATOM 2376 N N . VAL A 1 301 ? -17.040 -8.885 26.622 1.00 87.75 301 VAL A N 1
ATOM 2377 C CA . VAL A 1 301 ? -16.478 -9.376 27.893 1.00 87.75 301 VAL A CA 1
ATOM 2378 C C . VAL A 1 301 ? -16.869 -8.511 29.090 1.00 87.75 301 VAL A C 1
ATOM 2380 O O . VAL A 1 301 ? -17.159 -9.055 30.152 1.00 87.75 301 VAL A O 1
ATOM 2383 N N . PHE A 1 302 ? -16.911 -7.184 28.954 1.00 86.81 302 PHE A N 1
ATOM 2384 C CA . PHE A 1 302 ? -17.234 -6.298 30.078 1.00 86.81 302 PHE A CA 1
ATOM 2385 C C . PHE A 1 302 ? -18.713 -5.921 30.152 1.00 86.81 302 PHE A C 1
ATOM 2387 O O . PHE A 1 302 ? -19.295 -5.901 31.240 1.00 86.81 302 PHE A O 1
ATOM 2394 N N . ALA A 1 303 ? -19.344 -5.626 29.016 1.00 85.06 303 ALA A N 1
ATOM 2395 C CA . ALA A 1 303 ? -20.709 -5.123 29.005 1.00 85.06 303 ALA A CA 1
ATOM 2396 C C . ALA A 1 303 ? -21.733 -6.233 29.256 1.00 85.06 303 ALA A C 1
ATOM 2398 O O . ALA A 1 303 ? -22.699 -5.992 29.981 1.00 85.06 303 ALA A O 1
ATOM 2399 N N . VAL A 1 304 ? -21.525 -7.455 28.743 1.00 85.00 304 VAL A N 1
ATOM 2400 C CA . VAL A 1 304 ? -22.479 -8.558 28.958 1.00 85.00 304 VAL A CA 1
ATOM 2401 C C . VAL A 1 304 ? -22.585 -8.923 30.446 1.00 85.00 304 VAL A C 1
ATOM 2403 O O . VAL A 1 304 ? -23.701 -8.873 30.968 1.00 85.00 304 VAL A O 1
ATOM 2406 N N . PRO A 1 305 ? -21.493 -9.188 31.194 1.00 86.31 305 PRO A N 1
ATOM 2407 C CA . PRO A 1 305 ? -21.595 -9.470 32.626 1.00 86.31 305 PRO A CA 1
ATOM 2408 C C . PRO A 1 305 ? -22.151 -8.293 33.430 1.00 86.31 305 PRO A C 1
ATOM 2410 O O . PRO A 1 305 ? -22.993 -8.502 34.304 1.00 86.31 305 PRO A O 1
ATOM 2413 N N . ALA A 1 306 ? -21.749 -7.055 33.117 1.00 84.94 306 ALA A N 1
ATOM 2414 C CA . ALA A 1 306 ? -22.263 -5.867 33.800 1.00 84.94 306 ALA A CA 1
ATOM 2415 C C . ALA A 1 306 ? -23.787 -5.733 33.636 1.00 84.94 306 ALA A C 1
ATOM 2417 O O . ALA A 1 306 ? -24.510 -5.500 34.608 1.00 84.94 306 ALA A O 1
ATOM 2418 N N . VAL A 1 307 ? -24.298 -5.950 32.421 1.00 84.38 307 VAL A N 1
ATOM 2419 C CA . VAL A 1 307 ? -25.737 -5.944 32.139 1.00 84.38 307 VAL A CA 1
ATOM 2420 C C . VAL A 1 307 ? -26.446 -7.098 32.855 1.00 84.38 307 VAL A C 1
ATOM 2422 O O . VAL A 1 307 ? -27.494 -6.868 33.466 1.00 84.38 307 VAL A O 1
ATOM 2425 N N . LEU A 1 308 ? -25.873 -8.307 32.863 1.00 83.94 308 LEU A N 1
ATOM 2426 C CA . LEU A 1 308 ? -26.430 -9.459 33.583 1.00 83.94 308 LEU A CA 1
ATOM 2427 C C . LEU A 1 308 ? -26.540 -9.187 35.094 1.00 83.94 308 LEU A C 1
ATOM 2429 O O . LEU A 1 308 ? -27.592 -9.435 35.684 1.00 83.94 308 LEU A O 1
ATOM 2433 N N . VAL A 1 309 ? -25.516 -8.600 35.723 1.00 84.25 309 VAL A N 1
ATOM 2434 C CA . VAL A 1 309 ? -25.549 -8.227 37.149 1.00 84.25 309 VAL A CA 1
ATOM 2435 C C . VAL A 1 309 ? -26.645 -7.196 37.435 1.00 84.25 309 VAL A C 1
ATOM 2437 O O . VAL A 1 309 ? -27.373 -7.330 38.417 1.00 84.25 309 VAL A O 1
ATOM 2440 N N . ILE A 1 310 ? -26.832 -6.195 36.574 1.00 83.25 310 ILE A N 1
ATOM 2441 C CA . ILE A 1 310 ? -27.874 -5.167 36.754 1.00 83.25 310 ILE A CA 1
ATOM 2442 C C . ILE A 1 310 ? -29.285 -5.763 36.612 1.00 83.25 310 ILE A C 1
ATOM 2444 O O . ILE A 1 310 ? -30.204 -5.400 37.358 1.00 83.25 310 ILE A O 1
ATOM 2448 N N . ILE A 1 311 ? -29.474 -6.687 35.666 1.00 80.06 311 ILE A N 1
ATOM 2449 C CA . ILE A 1 311 ? -30.769 -7.323 35.404 1.00 80.06 311 ILE A CA 1
ATOM 2450 C C . ILE A 1 311 ? -31.127 -8.321 36.516 1.00 80.06 311 ILE A C 1
ATOM 2452 O O . ILE A 1 311 ? -32.227 -8.227 37.077 1.00 80.06 311 ILE A O 1
ATOM 2456 N N . PHE A 1 312 ? -30.204 -9.225 36.864 1.00 78.00 312 PHE A N 1
ATOM 2457 C CA . PHE A 1 312 ? -30.438 -10.354 37.774 1.00 78.00 312 PHE A CA 1
ATOM 2458 C C . PHE A 1 312 ? -30.069 -10.063 39.239 1.00 78.00 312 PHE A C 1
ATOM 2460 O O . PHE A 1 312 ? -30.773 -10.499 40.151 1.00 78.00 312 PHE A O 1
ATOM 2467 N N . GLY A 1 313 ? -29.032 -9.264 39.500 1.00 66.88 313 GLY A N 1
ATOM 2468 C CA . GLY A 1 313 ? -28.580 -8.908 40.854 1.00 66.88 313 GLY A CA 1
ATOM 2469 C C . GLY A 1 313 ? -29.562 -8.017 41.624 1.00 66.88 313 GLY A C 1
ATOM 2470 O O . GLY A 1 313 ? -29.607 -8.040 42.852 1.00 66.88 313 GLY A O 1
ATOM 2471 N N . GLY A 1 314 ? -30.447 -7.306 40.918 1.00 57.38 314 GLY A N 1
ATOM 2472 C CA . GLY A 1 314 ? -31.548 -6.547 41.518 1.00 57.38 314 GLY A CA 1
ATOM 2473 C C . GLY A 1 314 ? -32.733 -7.394 42.012 1.00 57.38 314 GLY A C 1
ATOM 2474 O O . GLY A 1 314 ? -33.777 -6.820 42.332 1.00 57.38 314 GLY A O 1
ATOM 2475 N N . SER A 1 315 ? -32.641 -8.732 42.014 1.00 51.84 315 SER A N 1
ATOM 2476 C CA . SER A 1 315 ? -33.720 -9.629 42.468 1.00 51.84 315 SER A CA 1
ATOM 2477 C C . SER A 1 315 ? -33.730 -9.903 43.980 1.00 51.84 315 SER A C 1
ATOM 2479 O O . SER A 1 315 ? -34.647 -10.563 44.466 1.00 51.84 315 SER A O 1
ATOM 2481 N N . LYS A 1 316 ? -32.785 -9.363 44.762 1.00 50.56 316 LYS A N 1
ATOM 2482 C CA . LYS A 1 316 ? -32.918 -9.315 46.227 1.00 50.56 316 LYS A CA 1
ATOM 2483 C C . LYS A 1 316 ? -33.712 -8.074 46.638 1.00 50.56 316 LYS A C 1
ATOM 2485 O O . LYS A 1 316 ? -33.160 -7.099 47.133 1.00 50.56 316 LYS A O 1
ATOM 2490 N N . LYS A 1 317 ? -35.030 -8.095 46.421 1.00 47.72 317 LYS A N 1
ATOM 2491 C CA . LYS A 1 317 ? -35.930 -7.289 47.256 1.00 47.72 317 LYS A CA 1
ATOM 2492 C C . LYS A 1 317 ? -36.240 -8.109 48.501 1.00 47.72 317 LYS A C 1
ATOM 2494 O O . LYS A 1 317 ? -36.833 -9.176 48.384 1.00 47.72 317 LYS A O 1
ATOM 2499 N N . ASN A 1 318 ? -35.787 -7.585 49.638 1.00 48.62 318 ASN A N 1
ATOM 2500 C CA . ASN A 1 318 ? -36.143 -7.941 51.008 1.00 48.62 318 ASN A CA 1
ATOM 2501 C C . ASN A 1 318 ? -37.472 -8.702 51.093 1.00 48.62 318 ASN A C 1
ATOM 2503 O O . ASN A 1 318 ? -38.539 -8.107 50.928 1.00 48.62 318 ASN A O 1
ATOM 2507 N N . LYS A 1 319 ? -37.400 -10.004 51.368 1.00 36.38 319 LYS A N 1
ATOM 2508 C CA . LYS A 1 319 ? -38.474 -10.666 52.097 1.00 36.38 319 LYS A CA 1
ATOM 2509 C C . LYS A 1 319 ? -38.118 -10.512 53.570 1.00 36.38 319 LYS A C 1
ATOM 2511 O O . LYS A 1 319 ? -37.068 -10.996 53.989 1.00 36.38 319 LYS A O 1
ATOM 2516 N N . PHE A 1 320 ? -38.932 -9.701 54.241 1.00 37.44 320 PHE A N 1
ATOM 2517 C CA . PHE A 1 320 ? -39.123 -9.742 55.686 1.00 37.44 320 PHE A CA 1
ATOM 2518 C C . PHE A 1 320 ? -39.375 -11.180 56.144 1.00 37.44 320 PHE A C 1
ATOM 2520 O O . PHE A 1 320 ? -39.983 -11.937 55.347 1.00 37.44 320 PHE A O 1
#

Mean predicted aligned error: 8.21 Å